Protein AF-A0A8T4SKD7-F1 (afdb_monomer_lite)

Foldseek 3Di:
DDWDWDADPNWIWIFDWDWDADPVGIDIDTDGTFFTEDEFDFDDDDALQNQVCVVVVVDPDPCDLLNCLVPDALLLVLLSQLVRQVVRRPWDDPDPRWTDDDQWIGRSVQQFIFGNDPPDDTTTYWYQAQNATAGSVLSVCQVPDDQDDDLVVSLVSNVVSCVNNRGDHDPVSSVSSSVSNVVVNVVVVVD

Sequence (191 aa):
MFIRTKIIKGKKYAYLVENTWTQKGSRQKTVEYLGKICELGKTKTILFEEFIKKRDSQSSSNLSVEDYFKNTDTKTVILDFLCCELEKHGFNTLSRYVLVKNNIVADMTKLKFFKNNTSEAGMDVVLKVNNEYMCQYSIKRLFGLKVEGDDHYCGQQLAETIVAAGIVTEPDTFILLFEKLYKDEKLVVSG

Secondary structure (DSSP, 8-state):
-EEEEEEETTEEEEEEEEEEEETTEEEEEEEEEEEEEEE--------HHHHHHHHTTT--S---HHHHHHHS-HHHHHHHHHHHHHHHTT-EEEETTEEEETTEEEETTTTEEEE--TTSSPEEEEEEETTEEESHHHHHHHHT----S-HHHHHHHHHHHHHHTT----HHHHHHHHHHHHHHHHHHH--

Radius of gyration: 18.14 Å; chains: 1; bounding box: 49×34×63 Å

Structure (mmCIF, N/CA/C/O backbone):
data_AF-A0A8T4SKD7-F1
#
_entry.id   AF-A0A8T4SKD7-F1
#
loop_
_atom_site.group_PDB
_atom_site.id
_atom_site.type_symbol
_atom_site.label_atom_id
_atom_site.label_alt_id
_atom_site.label_comp_id
_atom_site.label_asym_id
_atom_site.label_entity_id
_atom_site.label_seq_id
_atom_site.pdbx_PDB_ins_code
_atom_site.Cartn_x
_atom_site.Cartn_y
_atom_site.Cartn_z
_atom_site.occupancy
_atom_site.B_iso_or_equiv
_atom_site.auth_seq_id
_atom_site.auth_comp_id
_atom_site.auth_asym_id
_atom_site.auth_atom_id
_atom_site.pdbx_PDB_model_num
ATOM 1 N N . MET A 1 1 ? 6.702 -6.056 14.533 1.00 92.38 1 MET A N 1
ATOM 2 C CA . MET A 1 1 ? 5.354 -5.485 14.765 1.00 92.38 1 MET A CA 1
ATOM 3 C C . MET A 1 1 ? 4.387 -6.101 13.773 1.00 92.38 1 MET A C 1
ATOM 5 O O . MET A 1 1 ? 4.843 -6.582 12.745 1.00 92.38 1 MET A O 1
ATOM 9 N N . PHE A 1 2 ? 3.091 -6.105 14.062 1.00 93.94 2 PHE A N 1
ATOM 10 C CA . PHE A 1 2 ? 2.067 -6.571 13.122 1.00 93.94 2 PHE A CA 1
ATOM 11 C C . PHE A 1 2 ? 0.747 -5.826 13.342 1.00 93.94 2 PHE A C 1
ATOM 13 O O . PHE A 1 2 ? 0.562 -5.159 14.364 1.00 93.94 2 PHE A O 1
ATOM 20 N N . ILE A 1 3 ? -0.166 -5.922 12.375 1.00 96.19 3 ILE A N 1
ATOM 21 C CA . ILE A 1 3 ? -1.484 -5.287 12.447 1.00 96.19 3 ILE A CA 1
ATOM 22 C C . ILE A 1 3 ? -2.465 -6.237 13.136 1.00 96.19 3 ILE A C 1
ATOM 24 O O . ILE A 1 3 ? -2.640 -7.383 12.731 1.00 96.19 3 ILE A O 1
ATOM 28 N N . ARG A 1 4 ? -3.137 -5.746 14.178 1.00 96.50 4 ARG A N 1
ATOM 29 C CA . ARG A 1 4 ? -4.202 -6.450 14.895 1.00 96.50 4 ARG A CA 1
ATOM 30 C C . ARG A 1 4 ? -5.537 -5.747 14.689 1.00 96.50 4 ARG A C 1
ATOM 32 O O . ARG A 1 4 ? -5.644 -4.533 14.857 1.00 96.50 4 ARG A O 1
ATOM 39 N N . THR A 1 5 ? -6.578 -6.534 14.445 1.00 97.25 5 THR A N 1
ATOM 40 C CA . THR A 1 5 ? -7.954 -6.040 14.337 1.00 97.25 5 THR A CA 1
ATOM 41 C C . THR A 1 5 ? -8.696 -6.162 15.668 1.00 97.25 5 THR A C 1
ATOM 43 O O . THR A 1 5 ? -8.578 -7.167 16.371 1.00 97.25 5 THR A O 1
ATOM 46 N N . LYS A 1 6 ? -9.487 -5.143 16.019 1.00 96.50 6 LYS A N 1
ATOM 47 C CA . LYS A 1 6 ? -10.443 -5.169 17.138 1.00 96.50 6 LYS A CA 1
ATOM 48 C C . LYS A 1 6 ? -11.833 -4.764 16.658 1.00 96.50 6 LYS A C 1
ATOM 50 O O . LYS A 1 6 ? -11.965 -3.920 15.772 1.00 96.50 6 LYS A O 1
ATOM 55 N N . ILE A 1 7 ? -12.864 -5.346 17.266 1.00 97.62 7 ILE A N 1
ATOM 56 C CA . ILE A 1 7 ? -14.262 -4.969 17.042 1.00 97.62 7 ILE A CA 1
ATOM 57 C C . ILE A 1 7 ? -14.731 -4.152 18.245 1.00 97.62 7 ILE A C 1
ATOM 59 O O . ILE A 1 7 ? -14.665 -4.624 19.376 1.00 97.62 7 ILE A O 1
ATOM 63 N N . ILE A 1 8 ? -15.195 -2.927 18.003 1.00 96.06 8 ILE A N 1
ATOM 64 C CA . ILE A 1 8 ? -15.707 -2.019 19.036 1.00 96.06 8 ILE A CA 1
ATOM 65 C C . ILE A 1 8 ? -17.056 -1.494 18.554 1.00 96.06 8 ILE A C 1
ATOM 67 O O . ILE A 1 8 ? -17.137 -0.880 17.489 1.00 96.06 8 ILE A O 1
ATOM 71 N N . LYS A 1 9 ? -18.128 -1.757 19.315 1.00 95.50 9 LYS A N 1
ATOM 72 C CA . LYS A 1 9 ? -19.510 -1.373 18.955 1.00 95.50 9 LYS A CA 1
ATOM 73 C C . LYS A 1 9 ? -19.880 -1.786 17.514 1.00 95.50 9 LYS A C 1
ATOM 75 O O . LYS A 1 9 ? -20.368 -0.977 16.730 1.00 95.50 9 LYS A O 1
ATOM 80 N N . GLY A 1 10 ? -19.544 -3.024 17.137 1.00 95.38 10 GLY A N 1
ATOM 81 C CA . GLY A 1 10 ? -19.811 -3.590 15.805 1.00 95.38 10 GLY A CA 1
ATOM 82 C C . GLY A 1 10 ? -18.930 -3.065 14.661 1.00 95.38 10 GLY A C 1
ATOM 83 O O . GLY A 1 10 ? -19.063 -3.525 13.531 1.00 95.38 10 GLY A O 1
ATOM 84 N N . LYS A 1 11 ? -18.010 -2.127 14.915 1.00 95.88 11 LYS A N 1
ATOM 85 C CA . LYS A 1 11 ? -17.097 -1.569 13.904 1.00 95.88 11 LYS A CA 1
ATOM 86 C C . LYS A 1 11 ? -15.698 -2.178 14.056 1.00 95.88 11 LYS A C 1
ATOM 88 O O . LYS A 1 11 ? -15.233 -2.374 15.176 1.00 95.88 11 LYS A O 1
ATOM 93 N N . LYS A 1 12 ? -15.034 -2.476 12.933 1.00 97.62 12 LYS A N 1
ATOM 94 C CA . LYS A 1 12 ? -13.668 -3.030 12.881 1.00 97.62 12 LYS A CA 1
ATOM 95 C C . LYS A 1 12 ? -12.622 -1.910 12.840 1.00 97.62 12 LYS A C 1
ATOM 97 O O . LYS A 1 12 ? -12.767 -0.952 12.080 1.00 97.62 12 LYS A O 1
ATOM 102 N N . TYR A 1 13 ? -11.561 -2.064 13.622 1.00 97.50 13 TYR A N 1
ATOM 103 C CA . TYR A 1 13 ? -10.472 -1.099 13.774 1.00 97.50 13 TYR A CA 1
ATOM 104 C C . TYR A 1 13 ? -9.119 -1.803 13.739 1.00 97.50 13 TYR A C 1
ATOM 106 O O . TYR A 1 13 ? -8.990 -2.892 14.302 1.00 97.50 13 TYR A O 1
ATOM 114 N N . ALA A 1 14 ? -8.131 -1.174 13.108 1.00 97.81 14 ALA A N 1
ATOM 115 C CA . ALA A 1 14 ? -6.774 -1.691 12.995 1.00 97.81 14 ALA A CA 1
ATOM 116 C C . ALA A 1 14 ? -5.833 -0.982 13.976 1.00 97.81 14 ALA A C 1
ATOM 118 O O . ALA A 1 14 ? -5.897 0.235 14.166 1.00 97.81 14 ALA A O 1
ATOM 119 N N . TYR A 1 15 ? -4.940 -1.758 14.581 1.00 97.62 15 TYR A N 1
ATOM 120 C CA . TYR A 1 15 ? -3.920 -1.289 15.512 1.00 97.62 15 TYR A CA 1
ATOM 121 C C . TYR A 1 15 ? -2.576 -1.904 15.148 1.00 97.62 15 TYR A C 1
ATOM 123 O O . TYR A 1 15 ? -2.508 -3.098 14.861 1.00 97.62 15 TYR A O 1
ATOM 131 N N . LEU A 1 16 ? -1.509 -1.117 15.223 1.00 97.56 16 LEU A N 1
ATOM 132 C CA . LEU A 1 16 ? -0.149 -1.630 15.175 1.00 97.56 16 LEU A CA 1
ATOM 133 C C . LEU A 1 16 ? 0.233 -2.128 16.566 1.00 97.56 16 LEU A C 1
ATOM 135 O O . LEU A 1 16 ? 0.070 -1.410 17.557 1.00 97.56 16 LEU A O 1
ATOM 139 N N . VAL A 1 17 ? 0.728 -3.359 16.653 1.00 97.31 17 VAL A N 1
ATOM 140 C CA . VAL A 1 17 ? 1.135 -3.968 17.921 1.00 97.31 17 VAL A CA 1
ATOM 141 C C . VAL A 1 17 ? 2.540 -4.558 17.840 1.00 97.31 17 VAL A C 1
ATOM 143 O O . VAL A 1 17 ? 3.006 -5.001 16.785 1.00 97.31 17 VAL A O 1
ATOM 146 N N . GLU A 1 18 ? 3.213 -4.585 18.984 1.00 96.44 18 GLU A N 1
ATOM 147 C CA . GLU A 1 18 ? 4.505 -5.236 19.183 1.00 96.44 18 GLU A CA 1
ATOM 148 C C . GLU A 1 18 ? 4.401 -6.317 20.264 1.00 96.44 18 GLU A C 1
ATOM 150 O O . GLU A 1 18 ? 3.664 -6.161 21.242 1.00 96.44 18 GLU A O 1
ATOM 155 N N . ASN A 1 19 ? 5.129 -7.420 20.080 1.00 95.38 19 ASN A N 1
ATOM 156 C CA . ASN A 1 19 ? 5.285 -8.438 21.114 1.00 95.38 19 ASN A CA 1
ATOM 157 C C . ASN A 1 19 ? 6.439 -8.028 22.033 1.00 95.38 19 ASN A C 1
ATOM 159 O O . ASN A 1 19 ? 7.525 -7.708 21.556 1.00 95.38 19 ASN A O 1
ATOM 163 N N . THR A 1 20 ? 6.214 -8.084 23.340 1.00 93.56 20 THR A N 1
ATOM 164 C CA . THR A 1 20 ? 7.216 -7.825 24.375 1.00 93.56 20 THR A CA 1
ATOM 165 C C . THR A 1 20 ? 7.295 -9.015 25.325 1.00 93.56 20 THR A C 1
ATOM 167 O O . THR A 1 20 ? 6.277 -9.578 25.728 1.00 93.56 20 THR A O 1
ATOM 170 N N . TRP A 1 21 ? 8.506 -9.435 25.686 1.00 94.06 21 TRP A N 1
ATOM 171 C CA . TRP A 1 21 ? 8.707 -10.488 26.681 1.00 94.06 21 TRP A CA 1
ATOM 172 C C . TRP A 1 21 ? 8.750 -9.887 28.084 1.00 94.06 21 TRP A C 1
ATOM 174 O O . TRP A 1 21 ? 9.428 -8.895 28.331 1.00 94.06 21 TRP A O 1
ATOM 184 N N . THR A 1 22 ? 8.012 -10.492 29.009 1.00 93.50 22 THR A N 1
ATOM 185 C CA . THR A 1 22 ? 8.014 -10.132 30.432 1.00 93.50 22 THR A CA 1
ATOM 186 C C . THR A 1 22 ? 8.314 -11.369 31.273 1.00 93.50 22 THR A C 1
ATOM 188 O O . THR A 1 22 ? 8.208 -12.490 30.778 1.00 93.50 22 THR A O 1
ATOM 191 N N . GLN A 1 23 ? 8.597 -11.195 32.568 1.00 92.44 23 GLN A N 1
ATOM 192 C CA . GLN A 1 23 ? 8.783 -12.320 33.502 1.00 92.44 23 GLN A CA 1
ATOM 193 C C . GLN A 1 23 ? 7.575 -13.279 33.551 1.00 92.44 23 GLN A C 1
ATOM 195 O O . GLN A 1 23 ? 7.730 -14.446 33.884 1.00 92.44 23 GLN A O 1
ATOM 200 N N . LYS A 1 24 ? 6.369 -12.805 33.197 1.00 92.50 24 LYS A N 1
ATOM 201 C CA . LYS A 1 24 ? 5.128 -13.603 33.156 1.00 92.50 24 LYS A CA 1
ATOM 202 C C . LYS A 1 24 ? 4.801 -14.144 31.755 1.00 92.50 24 LYS A C 1
ATOM 204 O O . LYS A 1 24 ? 3.681 -14.597 31.529 1.00 92.50 24 LYS A O 1
ATOM 209 N N . GLY A 1 25 ? 5.738 -14.048 30.810 1.00 93.94 25 GLY A N 1
ATOM 210 C CA . GLY A 1 25 ? 5.582 -14.482 29.422 1.00 93.94 25 GLY A CA 1
ATOM 211 C C . GLY A 1 25 ? 5.381 -13.338 28.427 1.00 93.94 25 GLY A C 1
ATOM 212 O O . GLY A 1 25 ? 5.591 -12.159 28.738 1.00 93.94 25 GLY A O 1
ATOM 213 N N . SER A 1 26 ? 4.992 -13.701 27.203 1.00 93.94 26 SER A N 1
ATOM 214 C CA . SER A 1 26 ? 4.780 -12.758 26.103 1.00 93.94 26 SER A CA 1
ATOM 215 C C . SER A 1 26 ? 3.549 -11.874 26.341 1.00 93.94 26 SER A C 1
ATOM 217 O O . SER A 1 26 ? 2.469 -12.341 26.717 1.00 93.94 26 SER A O 1
ATOM 219 N N . ARG A 1 27 ? 3.708 -10.569 26.127 1.00 93.81 27 ARG A N 1
ATOM 220 C CA . ARG A 1 27 ? 2.656 -9.551 26.156 1.00 93.81 27 ARG A CA 1
ATOM 221 C C . ARG A 1 27 ? 2.618 -8.823 24.818 1.00 93.81 27 ARG A C 1
ATOM 223 O O . ARG A 1 27 ? 3.604 -8.765 24.096 1.00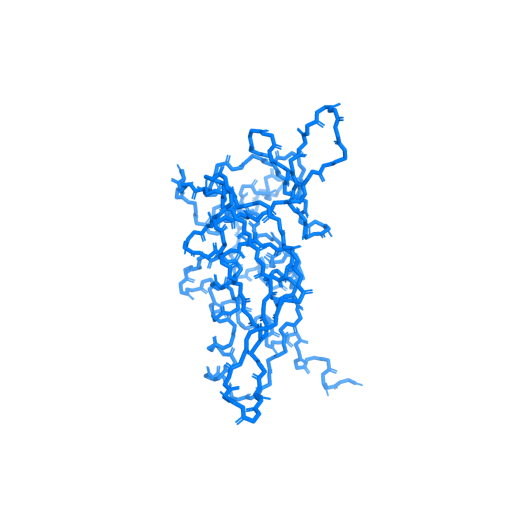 93.81 27 ARG A O 1
ATOM 230 N N . GLN A 1 28 ? 1.461 -8.256 24.493 1.00 95.94 28 GLN A N 1
ATOM 231 C CA . GLN A 1 28 ? 1.288 -7.400 23.322 1.00 95.94 28 GLN A CA 1
ATOM 232 C C . GLN A 1 28 ? 1.079 -5.965 23.771 1.00 95.94 28 GLN A C 1
ATOM 234 O O . GLN A 1 28 ? 0.166 -5.685 24.553 1.00 95.94 28 GLN A O 1
ATOM 239 N N . LYS A 1 29 ? 1.887 -5.054 23.239 1.00 95.12 29 LYS A N 1
ATOM 240 C CA . LYS A 1 29 ? 1.744 -3.616 23.445 1.00 95.12 29 LYS A CA 1
ATOM 241 C C . LYS A 1 29 ? 1.176 -2.982 22.179 1.00 95.12 29 LYS A C 1
ATOM 243 O O . LYS A 1 29 ? 1.600 -3.296 21.071 1.00 95.12 29 LYS A O 1
ATOM 248 N N . THR A 1 30 ? 0.173 -2.119 22.345 1.00 96.75 30 THR A N 1
ATOM 249 C CA . THR A 1 30 ? -0.351 -1.310 21.235 1.00 96.75 30 THR A CA 1
ATOM 250 C C . THR A 1 30 ? 0.596 -0.144 21.004 1.00 96.75 30 THR A C 1
ATOM 252 O O . THR A 1 30 ? 0.858 0.614 21.933 1.00 96.75 30 THR A O 1
ATOM 255 N N . VAL A 1 31 ? 1.123 -0.047 19.787 1.00 96.69 31 VAL A N 1
ATOM 256 C CA . VAL A 1 31 ? 2.050 1.006 19.360 1.00 96.69 31 VAL A CA 1
ATOM 257 C C . VAL A 1 31 ? 1.264 2.178 18.789 1.00 96.69 31 VAL A C 1
ATOM 259 O O . VAL A 1 31 ? 1.495 3.318 19.169 1.00 96.69 31 VAL A O 1
ATOM 262 N N . GLU A 1 32 ? 0.295 1.891 17.918 1.00 96.56 32 GLU A N 1
ATOM 263 C CA . GLU A 1 32 ? -0.425 2.922 17.173 1.00 96.56 32 GLU A CA 1
ATOM 264 C C . GLU A 1 32 ? -1.853 2.473 16.835 1.00 96.56 32 GLU A C 1
ATOM 266 O O . GLU A 1 32 ? -2.118 1.289 16.600 1.00 96.56 32 GLU A O 1
ATOM 271 N N . TYR A 1 33 ? -2.787 3.422 16.800 1.00 95.81 33 TYR A N 1
ATOM 272 C CA . TYR A 1 33 ? -4.094 3.236 16.176 1.00 95.81 33 TYR A CA 1
ATOM 273 C C . TYR A 1 33 ? -3.998 3.611 14.695 1.00 95.81 33 TYR A C 1
ATOM 275 O O . TYR A 1 33 ? -3.676 4.748 14.377 1.00 95.81 33 TYR A O 1
ATOM 283 N N . LEU A 1 34 ? -4.297 2.669 13.798 1.00 95.88 34 LEU A N 1
ATOM 284 C CA . LEU A 1 34 ? -4.090 2.854 12.356 1.00 95.88 34 LEU A CA 1
ATOM 285 C C . LEU A 1 34 ? -5.328 3.379 11.621 1.00 95.88 34 LEU A C 1
ATOM 287 O O . LEU A 1 34 ? -5.217 3.834 10.487 1.00 95.88 34 LEU A O 1
ATOM 291 N N . GLY A 1 35 ? -6.512 3.275 12.228 1.00 95.88 35 GLY A N 1
ATOM 292 C CA . GLY A 1 35 ? -7.759 3.735 11.624 1.00 95.88 35 GLY A CA 1
ATOM 293 C C . GLY A 1 35 ? -8.879 2.698 11.628 1.00 95.88 35 GLY A C 1
ATOM 294 O O . GLY A 1 35 ? -8.735 1.540 12.045 1.00 95.88 35 GLY A O 1
ATOM 295 N N . LYS A 1 36 ? -10.043 3.130 11.140 1.00 96.19 36 LYS A N 1
ATOM 296 C CA . LYS A 1 36 ? -11.204 2.254 10.947 1.00 96.19 36 LYS A CA 1
ATOM 297 C C . LYS A 1 36 ? -10.999 1.397 9.700 1.00 96.19 36 LYS A C 1
ATOM 299 O O . LYS A 1 36 ? -10.640 1.918 8.647 1.00 96.19 36 LYS A O 1
ATOM 304 N N . ILE A 1 37 ? -11.292 0.103 9.793 1.00 97.56 37 ILE A N 1
ATOM 305 C CA . ILE A 1 37 ? -11.158 -0.812 8.657 1.00 97.56 37 ILE A CA 1
ATOM 306 C C . ILE A 1 37 ? -12.330 -0.616 7.690 1.00 97.56 37 ILE A C 1
ATOM 308 O O . ILE A 1 37 ? -13.499 -0.664 8.086 1.00 97.56 37 ILE A O 1
ATOM 312 N N . CYS A 1 38 ? -11.999 -0.419 6.418 1.00 96.81 38 CYS A N 1
ATOM 313 C CA . CYS A 1 38 ? -12.920 -0.444 5.291 1.00 96.81 38 CYS A CA 1
ATOM 314 C C . CYS A 1 38 ? -12.602 -1.675 4.439 1.00 96.81 38 CYS A C 1
ATOM 316 O O . CYS A 1 38 ? -11.527 -1.759 3.851 1.00 96.81 38 CYS A O 1
ATOM 318 N N . GLU A 1 39 ? -13.519 -2.641 4.399 1.00 96.62 39 GLU A N 1
ATOM 319 C CA . GLU A 1 39 ? -13.341 -3.866 3.615 1.00 96.62 39 GLU A CA 1
ATOM 320 C C . GLU A 1 39 ? -13.722 -3.613 2.155 1.00 96.62 39 GLU A C 1
ATOM 322 O O . GLU A 1 39 ? -14.779 -3.042 1.870 1.00 96.62 39 GLU A O 1
ATOM 327 N N . LEU A 1 40 ? -12.842 -4.003 1.233 1.00 96.38 40 LEU A N 1
ATOM 328 C CA . LEU A 1 40 ? -13.014 -3.777 -0.195 1.00 96.38 40 LEU A CA 1
ATOM 329 C C . LEU A 1 40 ? -13.068 -5.113 -0.934 1.00 96.38 40 LEU A C 1
ATOM 331 O O . LEU A 1 40 ? -12.128 -5.899 -0.894 1.00 96.38 40 LEU A O 1
ATOM 335 N N . GLY A 1 41 ? -14.162 -5.346 -1.659 1.00 94.00 41 GLY A N 1
ATOM 336 C CA . GLY A 1 41 ? -14.234 -6.428 -2.640 1.00 94.00 41 GLY A CA 1
ATOM 337 C C . GLY A 1 41 ? -13.453 -6.073 -3.904 1.00 94.00 41 GLY A C 1
ATOM 338 O O . GLY A 1 41 ? -13.372 -4.895 -4.272 1.00 94.00 41 GLY A O 1
ATOM 339 N N . LYS A 1 42 ? -12.866 -7.076 -4.561 1.00 95.00 42 LYS A N 1
ATOM 340 C CA . LYS A 1 42 ? -12.306 -6.923 -5.909 1.00 95.00 42 LYS A CA 1
ATOM 341 C C . LYS A 1 42 ? -13.463 -6.741 -6.891 1.00 95.00 42 LYS A C 1
ATOM 343 O O . LYS A 1 42 ? -14.446 -7.473 -6.827 1.00 95.00 42 LYS A O 1
ATOM 348 N N . THR A 1 43 ? -13.368 -5.738 -7.753 1.00 95.88 43 THR A N 1
ATOM 349 C CA . THR A 1 43 ? -14.430 -5.372 -8.709 1.00 95.88 43 THR A CA 1
ATOM 350 C C . THR A 1 43 ? -14.007 -5.523 -10.162 1.00 95.88 43 THR A C 1
ATOM 352 O O . THR A 1 43 ? -14.863 -5.588 -11.037 1.00 95.88 43 THR A O 1
ATOM 355 N N . LYS A 1 44 ? -12.698 -5.532 -10.428 1.00 94.56 44 LYS A N 1
ATOM 356 C CA . LYS A 1 44 ? -12.124 -5.607 -11.770 1.00 94.56 44 LYS A CA 1
ATOM 357 C C . LYS A 1 44 ? -10.919 -6.543 -11.758 1.00 94.56 44 LYS A C 1
ATOM 359 O O . LYS A 1 44 ? -10.228 -6.669 -10.743 1.00 94.56 44 LYS A O 1
ATOM 364 N N . THR A 1 45 ? -10.657 -7.151 -12.904 1.00 93.81 45 THR A N 1
ATOM 365 C CA . THR A 1 45 ? -9.395 -7.830 -13.199 1.00 93.81 45 THR A CA 1
ATOM 366 C C . THR A 1 45 ? -8.680 -6.956 -14.213 1.00 93.81 45 THR A C 1
ATOM 368 O O . THR A 1 45 ? -9.206 -6.745 -15.297 1.00 93.81 45 THR A O 1
ATOM 371 N N . ILE A 1 46 ? -7.563 -6.367 -13.799 1.00 93.12 46 ILE A N 1
ATOM 372 C CA . ILE A 1 46 ? -6.725 -5.487 -14.615 1.00 93.12 46 ILE A CA 1
ATOM 373 C C . ILE A 1 46 ? -5.302 -5.973 -14.386 1.00 93.12 46 ILE A C 1
ATOM 375 O O . ILE A 1 46 ? -4.902 -6.098 -13.223 1.00 93.12 46 ILE A O 1
ATOM 379 N N . LEU A 1 4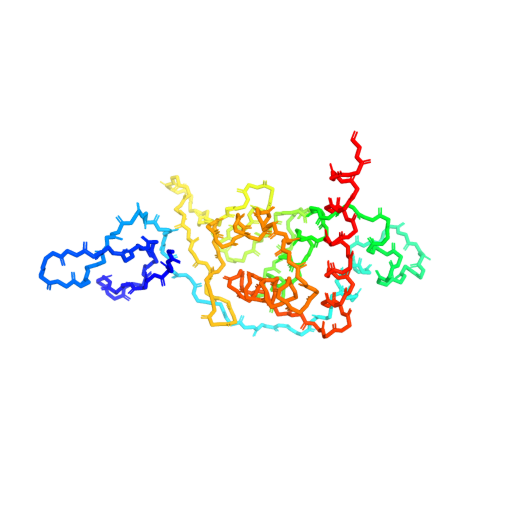7 ? -4.577 -6.274 -15.456 1.00 94.12 47 LEU A N 1
ATOM 380 C CA . LEU A 1 47 ? -3.156 -6.611 -15.367 1.00 94.12 47 LEU A CA 1
ATOM 381 C C . LEU A 1 47 ? -2.331 -5.333 -15.189 1.00 94.12 47 LEU A C 1
ATOM 383 O O . LEU A 1 47 ? -2.735 -4.254 -15.634 1.00 94.12 47 LEU A O 1
ATOM 387 N N . PHE A 1 48 ? -1.157 -5.426 -14.561 1.00 94.69 48 PHE A N 1
ATOM 388 C CA . PHE A 1 48 ? -0.305 -4.243 -14.378 1.00 94.69 48 PHE A CA 1
ATOM 389 C C . PHE A 1 48 ? 0.075 -3.580 -15.713 1.00 94.69 48 PHE A C 1
ATOM 391 O O . PHE A 1 48 ? 0.043 -2.356 -15.826 1.00 94.69 48 PHE A O 1
ATOM 398 N N . GLU A 1 49 ? 0.336 -4.383 -16.745 1.00 92.62 49 GLU A N 1
ATOM 399 C CA . GLU A 1 49 ? 0.646 -3.902 -18.094 1.00 92.62 49 GLU A CA 1
ATOM 400 C C . GLU A 1 49 ? -0.507 -3.092 -18.721 1.00 92.62 49 GLU A C 1
ATOM 402 O O . GLU A 1 49 ? -0.301 -2.030 -19.310 1.00 92.62 49 GLU A O 1
ATOM 407 N N . GLU A 1 50 ? -1.749 -3.551 -18.560 1.00 92.44 50 GLU A N 1
ATOM 408 C CA . GLU A 1 50 ? -2.932 -2.830 -19.045 1.00 92.44 50 GLU A CA 1
ATOM 409 C C . GLU A 1 50 ? -3.095 -1.490 -18.321 1.00 92.44 50 GLU A C 1
ATOM 411 O O . GLU A 1 50 ? -3.444 -0.472 -18.926 1.00 92.44 50 GLU A O 1
ATOM 416 N N . PHE A 1 51 ? -2.815 -1.481 -17.016 1.00 93.25 51 PHE A N 1
ATOM 417 C CA . PHE A 1 51 ? -2.878 -0.284 -16.192 1.00 93.25 51 PHE A CA 1
ATOM 418 C C . PHE A 1 51 ? -1.862 0.779 -16.635 1.00 93.25 51 PHE A C 1
ATOM 420 O O . PHE A 1 51 ? -2.243 1.943 -16.799 1.00 93.25 51 PHE A O 1
ATOM 427 N N . ILE A 1 52 ? -0.599 0.405 -16.870 1.00 92.88 52 ILE A N 1
ATOM 428 C CA . ILE A 1 52 ? 0.430 1.360 -17.317 1.00 92.88 52 ILE A CA 1
ATOM 429 C C . ILE A 1 52 ? 0.126 1.893 -18.722 1.00 92.88 52 ILE A C 1
ATOM 431 O O . ILE A 1 52 ? 0.195 3.102 -18.930 1.00 92.88 52 ILE A O 1
ATOM 435 N N . LYS A 1 53 ? -0.338 1.040 -19.648 1.00 90.38 53 LYS A N 1
ATOM 436 C CA . LYS A 1 53 ? -0.744 1.451 -21.005 1.00 90.38 53 LYS A CA 1
ATOM 437 C C . LYS A 1 53 ? -1.891 2.457 -20.978 1.00 90.38 53 LYS A C 1
ATOM 439 O O . LYS A 1 53 ? -1.860 3.463 -21.679 1.00 90.38 53 LYS A O 1
ATOM 444 N N . LYS A 1 54 ? -2.889 2.232 -20.117 1.00 89.25 54 LYS A N 1
ATOM 445 C CA . LYS A 1 54 ? -3.993 3.179 -19.903 1.00 89.25 54 LYS A CA 1
ATOM 446 C C . LYS A 1 54 ? -3.498 4.511 -19.333 1.00 89.25 54 LYS A C 1
ATOM 448 O O . LYS A 1 54 ? -4.029 5.561 -19.692 1.00 89.25 54 LYS A O 1
ATOM 453 N N . ARG A 1 55 ? -2.517 4.507 -18.428 1.00 83.62 55 ARG A N 1
ATOM 454 C CA . ARG A 1 55 ? -1.970 5.756 -17.871 1.00 83.62 55 ARG A CA 1
ATOM 455 C C . ARG A 1 55 ? -1.171 6.554 -18.880 1.00 83.62 55 ARG A C 1
ATOM 457 O O . ARG A 1 55 ? -1.265 7.777 -18.870 1.00 83.62 55 ARG A O 1
ATOM 464 N N . ASP A 1 56 ? -0.451 5.870 -19.752 1.00 77.19 56 ASP A N 1
ATOM 465 C CA . ASP A 1 56 ? 0.424 6.495 -20.735 1.00 77.19 56 ASP A CA 1
ATOM 466 C C . ASP A 1 56 ? -0.312 6.907 -22.021 1.00 77.19 56 ASP A C 1
ATOM 468 O O . ASP A 1 56 ? 0.313 7.106 -23.052 1.00 77.19 56 ASP A O 1
ATOM 472 N N . SER A 1 57 ? -1.641 7.101 -21.964 1.00 61.00 57 SER A N 1
ATOM 473 C CA . SER A 1 57 ? -2.537 7.474 -23.084 1.00 61.00 57 SER A CA 1
ATOM 474 C C . SER A 1 57 ? -2.175 8.778 -23.835 1.00 61.00 57 SER A C 1
ATOM 476 O O . SER A 1 57 ? -2.951 9.239 -24.671 1.00 61.00 57 SER A O 1
ATOM 478 N N . GLN A 1 58 ? -1.028 9.400 -23.550 1.00 53.62 58 GLN A N 1
ATOM 479 C CA . GLN A 1 58 ? -0.427 10.473 -24.351 1.00 53.62 58 GLN A CA 1
ATOM 480 C C . GLN A 1 58 ? 0.739 10.012 -25.245 1.00 53.62 58 GLN A C 1
ATOM 482 O O . GLN A 1 58 ? 1.159 10.778 -26.110 1.00 53.62 58 GLN A O 1
ATOM 487 N N . SER A 1 59 ? 1.218 8.774 -25.112 1.00 50.88 59 SER A N 1
ATOM 488 C CA . SER A 1 59 ? 2.222 8.179 -25.992 1.00 50.88 59 SER A CA 1
ATOM 489 C C . SER A 1 59 ? 1.586 7.074 -26.830 1.00 50.88 59 SER A C 1
ATOM 491 O O . SER A 1 59 ? 1.203 6.027 -26.322 1.00 50.88 59 SER A O 1
ATOM 493 N N . SER A 1 60 ? 1.531 7.267 -28.149 1.00 53.00 60 SER A N 1
ATOM 494 C CA . SER A 1 60 ? 1.219 6.223 -29.142 1.00 53.00 60 SER A CA 1
ATOM 495 C C . SER A 1 60 ? 2.297 5.121 -29.220 1.00 53.00 60 SER A C 1
ATOM 497 O O . SER A 1 60 ? 2.524 4.549 -30.286 1.00 53.00 60 SER A O 1
ATOM 499 N N . SER A 1 61 ? 3.027 4.859 -28.135 1.00 56.34 61 SER A N 1
ATOM 500 C CA . SER A 1 61 ? 4.120 3.898 -28.088 1.00 56.34 61 SER A CA 1
ATOM 501 C C . SER A 1 61 ? 3.606 2.535 -27.629 1.00 56.34 61 SER A C 1
ATOM 503 O O . SER A 1 61 ? 2.839 2.405 -26.677 1.00 56.34 61 SER A O 1
ATOM 505 N N . ASN A 1 62 ? 4.081 1.486 -28.297 1.00 70.94 62 ASN A N 1
ATOM 506 C CA . ASN A 1 62 ? 4.054 0.116 -27.792 1.00 70.94 62 ASN A CA 1
ATOM 507 C C . ASN A 1 62 ? 5.009 0.003 -26.587 1.00 70.94 62 ASN A C 1
ATOM 509 O O . ASN A 1 62 ? 6.026 -0.682 -26.678 1.00 70.94 62 ASN A O 1
ATOM 513 N N . LEU A 1 63 ? 4.751 0.731 -25.496 1.00 78.69 63 LEU A N 1
ATOM 514 C CA . LEU A 1 63 ? 5.585 0.661 -24.301 1.00 78.69 63 LEU A CA 1
ATOM 515 C C . LEU A 1 63 ? 5.423 -0.731 -23.684 1.00 78.69 63 LEU A C 1
ATOM 517 O O . LEU A 1 63 ? 4.334 -1.103 -23.236 1.00 78.69 63 LEU A O 1
ATOM 521 N N . SER A 1 64 ? 6.503 -1.508 -23.711 1.00 89.12 64 SER A N 1
ATOM 522 C CA . SER A 1 64 ? 6.573 -2.791 -23.020 1.00 89.12 64 SER A CA 1
ATOM 523 C C . SER A 1 64 ? 6.648 -2.565 -21.508 1.00 89.12 64 SER A C 1
ATOM 525 O O . SER A 1 64 ? 7.100 -1.511 -21.041 1.00 89.12 64 SER A O 1
ATOM 527 N N . VAL A 1 65 ? 6.209 -3.550 -20.723 1.00 91.69 65 VAL A N 1
ATOM 528 C CA . VAL A 1 65 ? 6.341 -3.475 -19.263 1.00 91.69 65 VAL A CA 1
ATOM 529 C C . VAL A 1 65 ? 7.820 -3.379 -18.876 1.00 91.69 65 VAL A C 1
ATOM 531 O O . VAL A 1 65 ? 8.188 -2.566 -18.035 1.00 91.69 65 VAL A O 1
ATOM 534 N N . GLU A 1 66 ? 8.702 -4.095 -19.564 1.00 92.62 66 GLU A N 1
ATOM 535 C CA . GLU A 1 66 ? 10.146 -4.071 -19.344 1.00 92.62 66 GLU A CA 1
ATOM 536 C C . GLU A 1 66 ? 10.734 -2.671 -19.554 1.00 92.62 66 GLU A C 1
ATOM 538 O O . GLU A 1 66 ? 11.529 -2.201 -18.735 1.00 92.62 66 GLU A O 1
ATOM 543 N N . ASP A 1 67 ? 10.337 -1.980 -20.625 1.00 91.25 67 ASP A N 1
ATOM 544 C CA . ASP A 1 67 ? 10.802 -0.619 -20.906 1.00 91.25 67 ASP A CA 1
ATOM 545 C C . ASP A 1 67 ? 10.273 0.381 -19.880 1.00 91.25 67 ASP A C 1
ATOM 547 O O . ASP A 1 67 ? 11.002 1.291 -19.475 1.00 91.25 67 ASP A O 1
ATOM 551 N N . TYR A 1 68 ? 9.045 0.192 -19.395 1.00 93.50 68 TYR A N 1
ATOM 552 C CA . TYR A 1 68 ? 8.515 0.984 -18.290 1.00 93.50 68 TYR A CA 1
ATOM 553 C C . TYR A 1 68 ? 9.377 0.822 -17.024 1.00 93.50 68 TYR A C 1
ATOM 555 O O . TYR A 1 68 ? 9.798 1.827 -16.448 1.00 93.50 68 TYR A O 1
ATOM 563 N N . PHE A 1 69 ? 9.725 -0.406 -16.616 1.00 94.00 69 PHE A N 1
ATOM 564 C CA . PHE A 1 69 ? 10.566 -0.641 -15.429 1.00 94.00 69 PHE A CA 1
ATOM 565 C C . PHE A 1 69 ? 11.992 -0.091 -15.581 1.00 94.00 69 PHE A C 1
ATOM 567 O O . PHE A 1 69 ? 12.573 0.381 -14.598 1.00 94.00 69 PHE A O 1
ATOM 574 N N . LYS A 1 70 ? 12.562 -0.122 -16.793 1.00 91.62 70 LYS A N 1
ATOM 575 C CA . LYS A 1 70 ? 13.897 0.437 -17.073 1.00 91.62 70 LYS A CA 1
ATOM 576 C C . LYS A 1 70 ? 13.928 1.961 -16.966 1.00 91.62 70 LYS A C 1
ATOM 578 O O . LYS A 1 70 ? 14.882 2.501 -16.416 1.00 91.62 70 LYS A O 1
ATOM 583 N N . ASN A 1 71 ? 12.900 2.638 -17.475 1.00 90.75 71 ASN A N 1
ATOM 584 C CA . ASN A 1 71 ? 12.906 4.097 -17.647 1.00 90.75 71 ASN A CA 1
ATOM 585 C C . ASN A 1 71 ? 12.183 4.871 -16.533 1.00 90.75 71 ASN A C 1
ATOM 587 O O . ASN A 1 71 ? 12.256 6.096 -16.485 1.00 90.75 71 ASN A O 1
ATOM 591 N N . THR A 1 72 ? 11.484 4.176 -15.639 1.00 92.38 72 THR A N 1
ATOM 592 C CA . THR A 1 72 ? 10.717 4.785 -14.543 1.00 92.38 72 THR A CA 1
ATOM 593 C C . THR A 1 72 ? 11.468 4.641 -13.228 1.00 92.38 72 THR A C 1
ATOM 595 O O . THR A 1 72 ? 12.101 3.619 -13.009 1.00 92.38 72 THR A O 1
ATOM 598 N N . ASP A 1 73 ? 11.414 5.610 -12.316 1.00 92.94 73 ASP A N 1
ATOM 599 C CA . ASP A 1 73 ? 12.041 5.463 -10.997 1.00 92.94 73 ASP A CA 1
ATOM 600 C C . ASP A 1 73 ? 11.281 4.464 -10.099 1.00 92.94 73 ASP A C 1
ATOM 602 O O . ASP A 1 73 ? 10.066 4.288 -10.214 1.00 92.94 73 ASP A O 1
ATOM 606 N N . THR A 1 74 ? 11.987 3.809 -9.172 1.00 92.44 74 THR A N 1
ATOM 607 C CA . THR A 1 74 ? 11.411 2.780 -8.283 1.00 92.44 74 THR A CA 1
ATOM 608 C C . THR A 1 74 ? 10.225 3.280 -7.472 1.00 92.44 74 THR A C 1
ATOM 610 O O . THR A 1 74 ? 9.244 2.555 -7.290 1.00 92.44 74 THR A O 1
ATOM 613 N N . LYS A 1 75 ? 10.268 4.535 -7.012 1.00 93.06 75 LYS A N 1
ATOM 614 C CA . LYS A 1 75 ? 9.174 5.096 -6.226 1.00 93.06 75 LYS A CA 1
ATOM 615 C C . LYS A 1 75 ? 7.910 5.201 -7.074 1.00 93.06 75 LYS A C 1
ATOM 617 O O . LYS A 1 75 ? 6.845 4.802 -6.607 1.00 93.06 75 LYS A O 1
ATOM 622 N N . THR A 1 76 ? 8.022 5.692 -8.304 1.00 94.50 76 THR A N 1
ATOM 623 C CA . THR A 1 76 ? 6.906 5.745 -9.255 1.00 94.50 76 THR A CA 1
ATOM 624 C C . THR A 1 76 ? 6.350 4.355 -9.551 1.00 94.50 76 THR A C 1
ATOM 626 O O . THR A 1 76 ? 5.137 4.181 -9.460 1.00 94.50 76 THR A O 1
ATOM 629 N N . VAL A 1 77 ? 7.203 3.355 -9.793 1.00 94.88 77 VAL A N 1
ATOM 630 C CA . VAL A 1 77 ? 6.757 1.969 -10.026 1.00 94.88 77 VAL A CA 1
ATOM 631 C C . VAL A 1 77 ? 5.930 1.441 -8.847 1.00 94.88 77 VAL A C 1
ATOM 633 O O . VAL A 1 77 ? 4.824 0.936 -9.043 1.00 94.88 77 VAL A O 1
ATOM 636 N N . ILE A 1 78 ? 6.409 1.604 -7.607 1.00 95.06 78 ILE A N 1
ATOM 637 C CA . ILE A 1 78 ? 5.674 1.167 -6.405 1.00 95.06 78 ILE A CA 1
ATOM 638 C C . ILE A 1 78 ? 4.332 1.904 -6.273 1.00 95.06 78 ILE A C 1
ATOM 640 O O . ILE A 1 78 ? 3.310 1.290 -5.956 1.00 95.06 78 ILE A O 1
ATOM 644 N N . LEU A 1 79 ? 4.309 3.219 -6.518 1.00 96.25 79 LEU A N 1
ATOM 645 C CA . LEU A 1 79 ? 3.070 4.003 -6.489 1.00 96.25 79 LEU A CA 1
ATOM 646 C C . LEU A 1 79 ? 2.074 3.527 -7.549 1.00 96.25 79 LEU A C 1
ATOM 648 O O . LEU A 1 79 ? 0.877 3.455 -7.269 1.00 96.25 79 LEU A O 1
ATOM 652 N N . ASP A 1 80 ? 2.554 3.182 -8.740 1.00 95.94 80 ASP A N 1
ATOM 653 C CA . ASP A 1 80 ? 1.728 2.668 -9.826 1.00 95.94 80 ASP A CA 1
ATOM 654 C C . ASP A 1 80 ? 1.160 1.281 -9.491 1.00 95.94 80 ASP A C 1
ATOM 656 O O . ASP A 1 80 ? -0.025 1.052 -9.733 1.00 95.94 80 ASP A O 1
ATOM 660 N N . PHE A 1 81 ? 1.911 0.400 -8.818 1.00 96.38 81 PHE A N 1
ATOM 661 C CA . PHE A 1 81 ? 1.366 -0.861 -8.288 1.00 96.38 81 PHE A CA 1
ATOM 662 C C . PHE A 1 81 ? 0.243 -0.637 -7.275 1.00 96.38 81 PHE A C 1
ATOM 664 O O . PHE A 1 81 ? -0.816 -1.260 -7.377 1.00 96.38 81 PHE A O 1
ATOM 671 N N . LEU A 1 82 ? 0.447 0.270 -6.315 1.00 97.19 82 LEU A N 1
ATOM 672 C CA . LEU A 1 82 ? -0.574 0.617 -5.322 1.00 97.19 82 LEU A CA 1
ATOM 673 C C . LEU A 1 82 ? -1.839 1.158 -5.998 1.00 97.19 82 LEU A C 1
ATOM 675 O O . LEU A 1 82 ? -2.951 0.750 -5.666 1.00 97.19 82 LEU A O 1
ATOM 679 N N . CYS A 1 83 ? -1.676 2.050 -6.976 1.00 97.19 83 CYS A N 1
ATOM 680 C CA . CYS A 1 83 ? -2.790 2.601 -7.741 1.00 97.19 83 CYS A CA 1
ATOM 681 C C . CYS A 1 83 ? -3.522 1.521 -8.548 1.00 97.19 83 CYS A C 1
ATOM 683 O O . CYS A 1 83 ? -4.752 1.484 -8.523 1.00 97.19 83 CYS A O 1
ATOM 685 N N . CYS A 1 84 ? -2.785 0.639 -9.229 1.00 96.62 84 CYS A N 1
ATOM 686 C CA . CYS A 1 84 ? -3.345 -0.476 -9.988 1.00 96.62 84 CYS A CA 1
ATOM 687 C C . CYS A 1 84 ? -4.197 -1.373 -9.087 1.00 96.62 84 CYS A C 1
ATOM 689 O O . CYS A 1 84 ? -5.351 -1.665 -9.407 1.00 96.62 84 CYS A O 1
ATOM 691 N N . GLU A 1 85 ? -3.682 -1.735 -7.911 1.00 97.38 85 GLU A N 1
ATOM 692 C CA . GLU A 1 85 ? -4.420 -2.556 -6.954 1.00 97.38 85 GLU A CA 1
ATOM 693 C C . GLU A 1 85 ? -5.707 -1.864 -6.479 1.00 97.38 85 GLU A C 1
ATOM 695 O O . GLU A 1 85 ? -6.786 -2.460 -6.471 1.00 97.38 85 GLU A O 1
ATOM 700 N N . LEU A 1 86 ? -5.649 -0.568 -6.169 1.00 97.56 86 LEU A N 1
ATOM 701 C CA . LEU A 1 86 ? -6.840 0.200 -5.796 1.00 97.56 86 LEU A CA 1
ATOM 702 C C . LEU A 1 86 ? -7.877 0.267 -6.933 1.00 97.56 86 LEU A C 1
ATOM 704 O O . LEU A 1 86 ? -9.080 0.162 -6.664 1.00 97.56 86 LEU A O 1
ATOM 708 N N . GLU A 1 87 ? -7.453 0.385 -8.195 1.00 96.88 87 GLU A N 1
ATOM 709 C CA . GLU A 1 87 ? -8.359 0.333 -9.354 1.00 96.88 87 GLU A CA 1
ATOM 710 C C . GLU A 1 87 ? -9.037 -1.038 -9.500 1.00 96.88 87 GLU A C 1
ATOM 712 O O . GLU A 1 87 ? -10.248 -1.088 -9.761 1.00 96.88 87 GLU A O 1
ATOM 717 N N . LYS A 1 88 ? -8.326 -2.150 -9.242 1.00 97.00 88 LYS A N 1
ATOM 718 C CA . LYS A 1 88 ? -8.931 -3.501 -9.170 1.00 97.00 88 LYS A CA 1
ATOM 719 C C . LYS A 1 88 ? -10.049 -3.551 -8.123 1.00 97.00 88 LYS A C 1
ATOM 721 O O . LYS A 1 88 ? -11.063 -4.229 -8.318 1.00 97.00 88 LYS A O 1
ATOM 726 N N . HIS A 1 89 ? -9.914 -2.778 -7.048 1.00 97.50 89 HIS A N 1
ATOM 727 C CA . HIS A 1 89 ? -10.895 -2.627 -5.972 1.00 97.50 89 HIS A CA 1
ATOM 728 C C . HIS A 1 89 ? -11.913 -1.494 -6.186 1.00 97.50 89 HIS A C 1
ATOM 730 O O . HIS A 1 89 ? -12.661 -1.154 -5.263 1.00 97.50 89 HIS A O 1
ATOM 736 N N . GLY A 1 90 ? -12.003 -0.933 -7.393 1.00 96.94 90 GLY A N 1
ATOM 737 C CA . GLY A 1 90 ? -13.087 -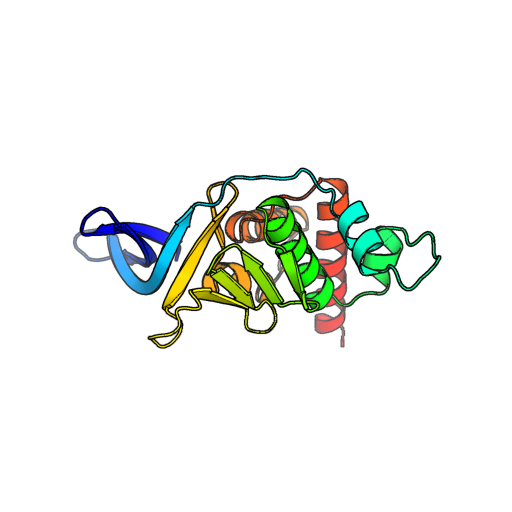0.035 -7.796 1.00 96.94 90 GLY A CA 1
ATOM 738 C C . GLY A 1 90 ? -12.880 1.418 -7.389 1.00 96.94 90 GLY A C 1
ATOM 739 O O . GLY A 1 90 ? -13.845 2.179 -7.348 1.00 96.94 90 GLY A O 1
ATOM 740 N N . PHE A 1 91 ? -11.647 1.802 -7.061 1.00 97.56 91 PHE A N 1
ATOM 741 C CA . PHE A 1 91 ? -11.275 3.209 -7.022 1.00 97.56 91 PHE A CA 1
ATOM 742 C C . PHE A 1 91 ? -11.199 3.779 -8.438 1.00 97.56 91 PHE A C 1
ATOM 744 O O . PHE A 1 91 ? -10.842 3.082 -9.388 1.00 97.56 91 PHE A O 1
ATOM 751 N N . ASN A 1 92 ? -11.528 5.061 -8.560 1.00 96.19 92 ASN A N 1
ATOM 752 C CA . ASN A 1 92 ? -11.372 5.829 -9.786 1.00 96.19 92 ASN A CA 1
ATOM 753 C C . ASN A 1 92 ? -10.297 6.895 -9.581 1.00 96.19 92 ASN A C 1
ATOM 755 O O . ASN A 1 92 ? -10.229 7.531 -8.526 1.00 96.19 92 ASN A O 1
ATOM 759 N N . THR A 1 93 ? -9.463 7.087 -10.593 1.00 95.12 93 THR A N 1
ATOM 760 C CA . THR A 1 93 ? -8.398 8.089 -10.611 1.00 95.12 93 THR A CA 1
ATOM 761 C C . THR A 1 93 ? -9.005 9.491 -10.663 1.00 95.12 93 THR A C 1
ATOM 763 O O . THR A 1 93 ? -9.733 9.814 -11.597 1.00 95.12 93 THR A O 1
ATOM 766 N N . LEU A 1 94 ? -8.703 10.326 -9.669 1.00 94.31 94 LEU A N 1
ATOM 767 C CA . LEU A 1 94 ? -9.006 11.761 -9.695 1.00 94.31 94 LEU A CA 1
ATOM 768 C C . LEU A 1 94 ? -7.813 12.551 -10.248 1.00 94.31 94 LEU A C 1
ATOM 770 O O . LEU A 1 94 ? -7.974 13.484 -11.026 1.00 94.31 94 LEU A O 1
ATOM 774 N N . SER A 1 95 ? -6.607 12.153 -9.851 1.00 94.00 95 SER A N 1
ATOM 775 C CA . SER A 1 95 ? -5.332 12.600 -10.415 1.00 94.00 95 SER A CA 1
ATOM 776 C C . SER A 1 95 ? -4.318 11.455 -10.332 1.00 94.00 95 SER A C 1
ATOM 778 O O . SER A 1 95 ? -4.626 10.408 -9.758 1.00 94.00 95 SER A O 1
ATOM 780 N N . ARG A 1 96 ? -3.105 11.628 -10.880 1.00 91.25 96 ARG A N 1
ATOM 781 C CA . ARG A 1 96 ? -2.100 10.552 -11.027 1.00 91.25 96 ARG A CA 1
ATOM 782 C C . ARG A 1 96 ? -1.941 9.667 -9.782 1.00 91.25 96 ARG A C 1
ATOM 784 O O . ARG A 1 96 ? -1.855 8.453 -9.902 1.00 91.25 96 ARG A O 1
ATOM 791 N N . TYR A 1 97 ? -1.959 10.250 -8.588 1.00 96.12 97 TYR A N 1
ATOM 792 C CA . TYR A 1 97 ? -1.762 9.519 -7.331 1.00 96.12 97 TYR A CA 1
ATOM 793 C C . TYR A 1 97 ? -2.863 9.774 -6.304 1.00 96.12 97 TYR A C 1
ATOM 795 O O . TYR A 1 97 ? -2.682 9.494 -5.121 1.00 96.12 97 TYR A O 1
ATOM 803 N N . VAL A 1 98 ? -4.005 10.299 -6.748 1.00 96.75 98 VAL A N 1
ATOM 804 C CA . VAL A 1 98 ? -5.178 10.502 -5.900 1.00 96.75 98 VAL A CA 1
ATOM 805 C C . VAL A 1 98 ? -6.335 9.732 -6.502 1.00 96.75 98 VAL A C 1
ATOM 807 O O . VAL A 1 98 ? -6.771 10.018 -7.618 1.00 96.75 98 VAL A O 1
ATOM 810 N N . LEU A 1 99 ? -6.835 8.753 -5.756 1.00 97.56 99 LEU A N 1
ATOM 811 C CA . LEU A 1 99 ? -7.953 7.922 -6.170 1.00 97.56 99 LEU A CA 1
ATOM 812 C C . LEU A 1 99 ? -9.100 8.034 -5.176 1.00 97.56 99 LEU A C 1
ATOM 814 O O . LEU A 1 99 ? -8.894 8.232 -3.977 1.00 97.56 99 LEU A O 1
ATOM 818 N N . VAL A 1 100 ? -10.319 7.874 -5.677 1.00 97.12 100 VAL A N 1
ATOM 819 C CA . VAL A 1 100 ? -11.536 7.995 -4.878 1.00 97.12 100 VAL A CA 1
ATOM 820 C C . VAL A 1 100 ? -12.473 6.815 -5.100 1.00 97.12 100 VAL A C 1
ATOM 822 O O . VAL A 1 100 ? -12.651 6.334 -6.220 1.00 97.12 100 VAL A O 1
ATOM 825 N N . LYS A 1 101 ? -13.097 6.355 -4.016 1.00 96.12 101 LYS A N 1
ATOM 826 C CA . LYS A 1 101 ? -14.191 5.379 -4.039 1.00 96.12 101 LYS A CA 1
ATOM 827 C C . LYS A 1 101 ? -15.206 5.749 -2.971 1.00 96.12 101 LYS A C 1
ATOM 829 O O . LYS A 1 101 ? -14.895 5.706 -1.780 1.00 96.12 101 LYS A O 1
ATOM 834 N N . ASN A 1 102 ? -16.436 6.057 -3.378 1.00 93.19 102 ASN A N 1
ATOM 835 C CA . ASN A 1 102 ? -17.461 6.593 -2.480 1.00 93.19 102 ASN A CA 1
ATOM 836 C C . ASN A 1 102 ? -16.912 7.827 -1.735 1.00 93.19 102 ASN A C 1
ATOM 838 O O . ASN A 1 102 ? -16.465 8.775 -2.371 1.00 93.19 102 ASN A O 1
ATOM 842 N N . ASN A 1 103 ? -16.882 7.798 -0.401 1.00 92.69 103 ASN A N 1
ATOM 843 C CA . ASN A 1 103 ? -16.294 8.849 0.428 1.00 92.69 103 ASN A CA 1
ATOM 844 C C . ASN A 1 103 ? -14.855 8.562 0.881 1.00 92.69 103 ASN A C 1
ATOM 846 O O . ASN A 1 103 ? -14.375 9.226 1.793 1.00 92.69 103 ASN A O 1
ATOM 850 N N . ILE A 1 104 ? -14.174 7.562 0.318 1.00 96.00 104 ILE A N 1
ATOM 851 C CA . ILE A 1 104 ? -12.790 7.224 0.668 1.00 96.00 104 ILE A CA 1
ATOM 852 C C . ILE A 1 104 ? -11.851 7.843 -0.363 1.00 96.00 104 ILE A C 1
ATOM 854 O O . ILE A 1 104 ? -12.014 7.624 -1.563 1.00 96.00 104 ILE A O 1
ATOM 858 N N . VAL A 1 105 ? -10.849 8.568 0.126 1.00 96.62 105 VAL A N 1
ATOM 859 C CA . VAL A 1 105 ? -9.755 9.135 -0.661 1.00 96.62 105 VAL A CA 1
ATOM 860 C C . VAL A 1 105 ? -8.478 8.370 -0.342 1.00 96.62 105 VAL A C 1
ATOM 862 O O . VAL A 1 105 ? -8.142 8.166 0.825 1.00 96.62 105 VAL A O 1
ATOM 865 N N . ALA A 1 106 ? -7.777 7.955 -1.389 1.00 97.56 106 ALA A N 1
ATOM 866 C CA . ALA A 1 106 ? -6.460 7.345 -1.340 1.00 97.56 106 ALA A CA 1
ATOM 867 C C . ALA A 1 106 ? -5.459 8.320 -1.974 1.00 97.56 106 ALA A C 1
ATOM 869 O O . ALA A 1 106 ? -5.455 8.499 -3.190 1.00 97.56 106 ALA A O 1
ATOM 870 N N . ASP A 1 107 ? -4.637 8.969 -1.150 1.00 96.19 107 ASP A N 1
ATOM 871 C CA . ASP A 1 107 ? -3.583 9.889 -1.587 1.00 96.19 107 ASP A CA 1
ATOM 872 C C . ASP A 1 107 ? -2.231 9.175 -1.472 1.00 96.19 107 ASP A C 1
ATOM 874 O O . ASP A 1 107 ? -1.643 9.075 -0.388 1.00 96.19 107 ASP A O 1
ATOM 878 N N . MET A 1 108 ? -1.748 8.646 -2.597 1.00 95.38 108 MET A N 1
ATOM 879 C CA . MET A 1 108 ? -0.497 7.888 -2.664 1.00 95.38 108 MET A CA 1
ATOM 880 C C . MET A 1 108 ? 0.732 8.796 -2.586 1.00 95.38 108 MET A C 1
ATOM 882 O O . MET A 1 108 ? 1.807 8.324 -2.243 1.00 95.38 108 MET A O 1
ATOM 886 N N . THR A 1 109 ? 0.598 10.111 -2.790 1.00 92.12 109 THR A N 1
ATOM 887 C CA . THR A 1 109 ? 1.721 11.036 -2.548 1.00 92.12 109 THR A CA 1
ATOM 888 C C . THR A 1 109 ? 2.020 11.180 -1.058 1.00 92.12 109 THR A C 1
ATOM 890 O O . THR A 1 109 ? 3.176 11.323 -0.662 1.00 92.12 109 THR A O 1
ATOM 893 N N . LYS A 1 110 ? 0.977 11.083 -0.222 1.00 93.75 110 LYS A N 1
ATOM 894 C CA . LYS A 1 110 ? 1.064 11.152 1.247 1.00 93.75 110 LYS A CA 1
ATOM 895 C C . LYS A 1 110 ? 1.035 9.781 1.922 1.00 93.75 110 LYS A C 1
ATOM 897 O O . LYS A 1 110 ? 1.194 9.703 3.142 1.00 93.75 110 LYS A O 1
ATOM 902 N N . LEU A 1 111 ? 0.829 8.714 1.147 1.00 94.94 111 LEU A N 1
ATOM 903 C CA . LEU A 1 111 ? 0.651 7.340 1.627 1.00 94.94 111 LEU A CA 1
ATOM 904 C C . LEU A 1 111 ? -0.485 7.247 2.659 1.00 94.94 111 LEU A C 1
ATOM 906 O O . LEU A 1 111 ? -0.343 6.606 3.703 1.00 94.94 111 LEU A O 1
ATOM 910 N N . LYS A 1 112 ? -1.587 7.963 2.409 1.00 94.69 112 LYS A N 1
ATOM 911 C CA . LYS A 1 112 ? -2.705 8.099 3.349 1.00 94.69 112 LYS A CA 1
ATOM 912 C C . LYS A 1 112 ? -4.038 7.726 2.725 1.00 94.69 112 LYS A C 1
ATOM 914 O O . LYS A 1 112 ? -4.292 7.968 1.546 1.00 94.69 112 LYS A O 1
ATOM 919 N N . PHE A 1 113 ? -4.909 7.211 3.585 1.00 96.38 113 PHE A N 1
ATOM 920 C CA . PHE A 1 113 ? -6.287 6.883 3.266 1.00 96.38 113 PHE A CA 1
ATOM 921 C C . PHE A 1 113 ? -7.190 7.525 4.297 1.00 96.38 113 PHE A C 1
ATOM 923 O O . PHE A 1 113 ? -7.012 7.308 5.495 1.00 96.38 113 PHE A O 1
ATOM 930 N N . PHE A 1 114 ? -8.175 8.283 3.844 1.00 95.06 114 PHE A N 1
ATOM 931 C CA . PHE A 1 114 ? -9.091 8.962 4.747 1.00 95.06 114 PHE A CA 1
ATOM 932 C C . PHE A 1 114 ? -10.489 9.028 4.157 1.00 95.06 114 PHE A C 1
ATOM 934 O O . PHE A 1 114 ? -10.686 8.951 2.942 1.00 95.06 114 PHE A O 1
ATOM 941 N N . LYS A 1 115 ? -11.483 9.169 5.031 1.00 93.00 115 LYS A N 1
ATOM 942 C CA . LYS A 1 115 ? -12.839 9.496 4.597 1.00 93.00 115 LYS A CA 1
ATOM 943 C C . LYS A 1 115 ? -12.984 10.995 4.433 1.00 93.00 115 LYS A C 1
ATOM 945 O O . LYS A 1 115 ? -12.782 11.733 5.391 1.00 93.00 115 LYS A O 1
ATOM 950 N N . ASN A 1 116 ? -13.367 11.425 3.240 1.00 84.62 116 ASN A N 1
ATOM 951 C CA . ASN A 1 116 ? -13.772 12.795 2.992 1.00 84.62 116 ASN A CA 1
ATOM 952 C C . ASN A 1 116 ? -15.246 12.939 3.390 1.00 84.62 116 ASN A C 1
ATOM 954 O O . ASN A 1 116 ? -16.142 12.584 2.624 1.00 84.62 116 ASN A O 1
ATOM 958 N N . ASN A 1 117 ? -15.486 13.380 4.623 1.00 75.88 117 ASN A N 1
ATOM 959 C CA . ASN A 1 117 ? -16.812 13.768 5.088 1.00 75.88 117 ASN A CA 1
ATOM 960 C C . ASN A 1 117 ? -16.835 15.293 5.220 1.00 75.88 117 ASN A C 1
ATOM 962 O O . ASN A 1 117 ? -15.901 15.885 5.748 1.00 75.88 117 ASN A O 1
ATOM 966 N N . THR A 1 118 ? -17.919 15.918 4.775 1.00 58.75 118 THR A N 1
ATOM 967 C CA . THR A 1 118 ? -18.094 17.379 4.713 1.00 58.75 118 THR A CA 1
ATOM 968 C C . THR A 1 118 ? -18.070 18.097 6.068 1.00 58.75 118 THR A C 1
ATOM 970 O O . THR A 1 118 ? -18.035 19.322 6.087 1.00 58.75 118 THR A O 1
ATOM 973 N N . SER A 1 119 ? -18.088 17.375 7.193 1.00 55.03 119 SER A N 1
ATOM 974 C CA . SER A 1 119 ? -18.284 17.943 8.533 1.00 55.03 119 SER A CA 1
ATOM 975 C C . SER A 1 119 ? -17.144 17.707 9.532 1.00 55.03 119 SER A C 1
ATOM 977 O O . SER A 1 119 ? -17.219 18.225 10.640 1.00 55.03 119 SER A O 1
ATOM 979 N N . GLU A 1 120 ? -16.099 16.946 9.194 1.00 53.12 120 GLU A N 1
ATOM 980 C CA . GLU A 1 120 ? -14.986 16.654 10.113 1.00 53.12 120 GLU A CA 1
ATOM 981 C C . GLU A 1 120 ? -13.655 16.558 9.360 1.00 53.12 120 GLU A C 1
ATOM 983 O O . GLU A 1 120 ? -13.620 16.213 8.178 1.00 53.12 120 GLU A O 1
ATOM 988 N N . ALA A 1 121 ? -12.545 16.826 10.060 1.00 61.81 121 ALA A N 1
ATOM 989 C CA . ALA A 1 121 ? -11.214 16.495 9.562 1.00 61.81 121 ALA A CA 1
ATOM 990 C C . ALA A 1 121 ? -11.195 15.023 9.120 1.00 61.81 121 ALA A C 1
ATOM 992 O O . ALA A 1 121 ? -11.674 14.151 9.849 1.00 61.81 121 ALA A O 1
ATOM 993 N N . GLY A 1 122 ? -10.694 14.759 7.909 1.00 71.69 122 GLY A N 1
ATOM 994 C CA . GLY A 1 122 ? -10.794 13.440 7.291 1.00 71.69 122 GLY A CA 1
ATOM 995 C C . GLY A 1 122 ? -10.298 12.337 8.225 1.00 71.69 122 GLY A C 1
ATOM 996 O O . GLY A 1 122 ? -9.151 12.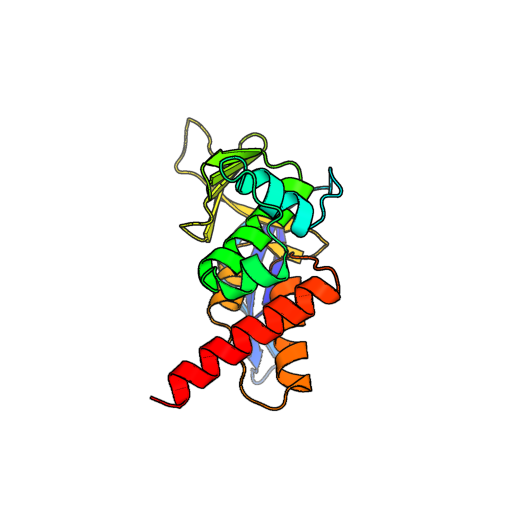358 8.664 1.00 71.69 122 GLY A O 1
ATOM 997 N N . MET A 1 123 ? -11.172 11.383 8.555 1.00 84.94 123 MET A N 1
ATOM 998 C CA . MET A 1 123 ? -10.814 10.283 9.450 1.00 84.94 123 MET A CA 1
ATOM 999 C C . MET A 1 123 ? -9.924 9.282 8.719 1.00 84.94 123 MET A C 1
ATOM 1001 O O . MET A 1 123 ? -10.351 8.739 7.695 1.00 84.94 123 MET A O 1
ATOM 1005 N N . ASP A 1 124 ? -8.752 8.985 9.282 1.00 92.00 124 ASP A N 1
ATOM 1006 C CA . ASP A 1 124 ? -7.856 7.955 8.759 1.00 92.00 124 ASP A CA 1
ATOM 1007 C C . ASP A 1 124 ? -8.544 6.577 8.756 1.00 92.00 124 ASP A C 1
ATOM 1009 O O . ASP A 1 124 ? -9.225 6.157 9.708 1.00 92.00 124 ASP A O 1
ATOM 1013 N N . VAL A 1 125 ? -8.373 5.860 7.649 1.00 96.12 125 VAL A N 1
ATOM 1014 C CA . VAL A 1 125 ? -8.911 4.514 7.451 1.00 96.12 125 VAL A CA 1
ATOM 1015 C C . VAL A 1 125 ? -7.823 3.544 7.028 1.00 96.12 125 VAL A C 1
ATOM 1017 O O . VAL A 1 125 ? -6.810 3.913 6.445 1.00 96.12 125 VAL A O 1
ATOM 1020 N N . VAL A 1 126 ? -8.073 2.269 7.296 1.00 97.75 126 VAL A N 1
ATOM 1021 C CA . VAL A 1 126 ? -7.275 1.158 6.783 1.00 97.75 126 VAL A CA 1
ATOM 1022 C C . VAL A 1 126 ? -8.101 0.429 5.743 1.00 97.75 126 VAL A C 1
ATOM 1024 O O . VAL A 1 126 ? -9.254 0.072 6.005 1.00 97.75 126 VAL A O 1
ATOM 1027 N N . LEU A 1 127 ? -7.528 0.199 4.569 1.00 98.12 127 LEU A N 1
ATOM 1028 C CA . LEU A 1 127 ? -8.189 -0.559 3.520 1.00 98.12 127 LEU A CA 1
ATOM 1029 C C . LEU A 1 127 ? -7.851 -2.033 3.697 1.00 98.12 127 LEU A C 1
ATOM 1031 O O . LEU A 1 127 ? -6.681 -2.402 3.720 1.00 98.12 127 LEU A O 1
ATOM 1035 N N . LYS A 1 128 ? -8.870 -2.881 3.831 1.00 97.62 128 LYS A N 1
ATOM 1036 C CA . LYS A 1 128 ? -8.670 -4.328 3.792 1.00 97.62 128 LYS A CA 1
ATOM 1037 C C . LYS A 1 128 ? -8.848 -4.811 2.356 1.00 97.62 128 LYS A C 1
ATOM 1039 O O . LYS A 1 128 ? -9.967 -4.766 1.840 1.00 97.62 128 LYS A O 1
ATOM 1044 N N . VAL A 1 129 ? -7.750 -5.245 1.746 1.00 96.12 129 VAL A N 1
ATOM 1045 C CA . VAL A 1 129 ? -7.621 -5.662 0.338 1.00 96.12 129 VAL A CA 1
ATOM 1046 C C . VAL A 1 129 ? -6.850 -6.978 0.285 1.00 96.12 129 VAL A C 1
ATOM 1048 O O . VAL A 1 129 ? -5.910 -7.157 1.047 1.00 96.12 129 VAL A O 1
ATOM 1051 N N . ASN A 1 130 ? -7.268 -7.929 -0.554 1.00 93.56 130 ASN A N 1
ATOM 1052 C CA . ASN A 1 130 ? -6.607 -9.239 -0.708 1.00 93.56 130 ASN A CA 1
ATOM 1053 C C . ASN A 1 130 ? -6.267 -9.966 0.617 1.00 93.56 130 ASN A C 1
ATOM 1055 O O . ASN A 1 130 ? -5.248 -10.631 0.720 1.00 93.56 130 ASN A O 1
ATOM 1059 N N . ASN A 1 131 ? -7.144 -9.847 1.625 1.00 92.31 131 ASN A N 1
ATOM 1060 C CA . ASN A 1 131 ? -6.985 -10.321 3.017 1.00 92.31 131 ASN A CA 1
ATOM 1061 C C . ASN A 1 131 ? -6.001 -9.549 3.909 1.00 92.31 131 ASN A C 1
ATOM 1063 O O . ASN A 1 131 ? -6.011 -9.758 5.123 1.00 92.31 131 ASN A O 1
ATOM 1067 N N . GLU A 1 132 ? -5.273 -8.597 3.349 1.00 96.56 132 GLU A N 1
ATOM 1068 C CA . GLU A 1 132 ? -4.260 -7.794 4.023 1.00 96.56 132 GLU A CA 1
ATOM 1069 C C . GLU A 1 132 ? -4.741 -6.361 4.279 1.00 96.56 132 GLU A C 1
ATOM 1071 O O . GLU A 1 132 ? -5.859 -5.973 3.919 1.00 96.56 132 GLU A O 1
ATOM 1076 N N . TYR A 1 133 ? -3.919 -5.573 4.972 1.00 96.94 133 TYR A N 1
ATOM 1077 C CA . TYR A 1 133 ? -4.265 -4.225 5.424 1.00 96.94 133 TYR A CA 1
ATOM 1078 C C . TYR A 1 133 ? -3.363 -3.180 4.764 1.00 96.94 133 TYR A C 1
ATOM 1080 O O . TYR A 1 133 ? -2.262 -2.884 5.234 1.00 96.94 133 TYR A O 1
ATOM 1088 N N . MET A 1 134 ? -3.870 -2.560 3.703 1.00 97.75 134 MET A N 1
ATOM 1089 C CA . MET A 1 134 ? -3.224 -1.430 3.050 1.00 97.75 134 MET A CA 1
ATOM 1090 C C . MET A 1 134 ? -3.464 -0.159 3.878 1.00 97.75 134 MET A C 1
ATOM 1092 O O . MET A 1 134 ? -4.590 0.326 4.035 1.00 97.75 134 MET A O 1
ATOM 1096 N N . CYS A 1 135 ? -2.388 0.361 4.462 1.00 96.62 135 CYS A N 1
ATOM 1097 C CA . CYS A 1 135 ? -2.373 1.572 5.273 1.00 96.62 135 CYS A CA 1
ATOM 1098 C C . CYS A 1 135 ? -0.993 2.231 5.211 1.00 96.62 135 CYS A C 1
ATOM 1100 O O . CYS A 1 135 ? -0.060 1.704 4.605 1.00 96.62 135 CYS A O 1
ATOM 1102 N N . GLN A 1 136 ? -0.838 3.379 5.872 1.00 95.81 136 GLN A N 1
ATOM 1103 C CA . GLN A 1 136 ? 0.440 4.085 5.868 1.00 95.81 136 GLN A CA 1
ATOM 1104 C C . GLN A 1 136 ? 1.595 3.212 6.390 1.00 95.81 136 GLN A C 1
ATOM 1106 O O . GLN A 1 136 ? 2.691 3.277 5.842 1.00 95.81 136 GLN A O 1
ATOM 1111 N N . TYR A 1 137 ? 1.364 2.386 7.417 1.00 96.12 137 TYR A N 1
ATOM 1112 C CA . TYR A 1 137 ? 2.396 1.512 7.982 1.00 96.12 137 TYR A CA 1
ATOM 1113 C C . TYR A 1 137 ? 2.902 0.474 6.970 1.00 96.12 137 TYR A C 1
ATOM 1115 O O . TYR A 1 137 ? 4.109 0.380 6.749 1.00 96.12 137 TYR A O 1
ATOM 1123 N N . SER A 1 138 ? 2.000 -0.281 6.334 1.00 96.44 138 SER A N 1
ATOM 1124 C CA . SER A 1 138 ? 2.387 -1.329 5.382 1.00 96.44 138 SER A CA 1
ATOM 1125 C C . SER A 1 138 ? 3.048 -0.748 4.133 1.00 96.44 138 SER A C 1
ATOM 1127 O O . SER A 1 138 ? 4.062 -1.270 3.677 1.00 96.44 138 SER A O 1
ATOM 1129 N N . ILE A 1 139 ? 2.570 0.402 3.653 1.00 96.25 139 ILE A N 1
ATOM 1130 C CA . ILE A 1 139 ? 3.176 1.090 2.509 1.00 96.25 139 ILE A CA 1
ATOM 1131 C C . ILE A 1 139 ? 4.551 1.670 2.862 1.00 96.25 139 ILE A C 1
ATOM 1133 O O . ILE A 1 139 ? 5.496 1.519 2.094 1.00 96.25 139 ILE A O 1
ATOM 1137 N N . LYS A 1 140 ? 4.716 2.298 4.034 1.00 95.06 140 LYS A N 1
ATOM 1138 C CA . LYS A 1 140 ? 6.035 2.778 4.485 1.00 95.06 140 LYS A CA 1
ATOM 1139 C C . LYS A 1 140 ? 7.039 1.637 4.620 1.00 95.06 140 LYS A C 1
ATOM 1141 O O . LYS A 1 140 ? 8.201 1.831 4.284 1.00 95.06 140 LYS A O 1
ATOM 1146 N N . ARG A 1 141 ? 6.602 0.461 5.083 1.00 94.06 141 ARG A N 1
ATOM 1147 C CA . ARG A 1 141 ? 7.452 -0.735 5.138 1.00 94.06 141 ARG A CA 1
ATOM 1148 C C . ARG A 1 141 ? 7.910 -1.160 3.740 1.00 94.06 141 ARG A C 1
ATOM 1150 O O . ARG A 1 141 ? 9.066 -1.525 3.602 1.00 94.06 141 ARG A O 1
ATOM 1157 N N . LEU A 1 142 ? 7.046 -1.058 2.727 1.00 93.50 142 LEU A N 1
ATOM 1158 C CA . LEU A 1 142 ? 7.405 -1.333 1.331 1.00 93.50 142 LEU A CA 1
ATOM 1159 C C . LEU A 1 142 ? 8.452 -0.352 0.789 1.00 93.50 142 LEU A C 1
ATOM 1161 O O . LEU A 1 142 ? 9.448 -0.787 0.230 1.00 93.50 142 LEU A O 1
ATOM 1165 N N . PHE A 1 143 ? 8.274 0.954 1.005 1.00 91.75 143 PHE A N 1
ATOM 1166 C CA . PHE A 1 143 ? 9.256 1.963 0.573 1.00 91.75 143 PHE A CA 1
ATOM 1167 C C . PHE A 1 143 ? 10.570 1.937 1.360 1.00 91.75 143 PHE A C 1
ATOM 1169 O O . PHE A 1 143 ? 11.585 2.406 0.861 1.00 91.75 143 PHE A O 1
ATOM 1176 N N . GLY A 1 144 ? 10.534 1.471 2.608 1.00 90.31 144 GLY A N 1
ATOM 1177 C CA . GLY A 1 144 ? 11.699 1.367 3.483 1.00 90.31 144 GLY A CA 1
ATOM 1178 C C . GLY A 1 144 ? 12.319 -0.025 3.516 1.00 90.31 144 GLY A C 1
ATOM 1179 O O . GLY A 1 144 ? 13.127 -0.286 4.408 1.00 90.31 144 GLY A O 1
ATOM 1180 N N . LEU A 1 145 ? 11.903 -0.927 2.621 1.00 89.50 145 LEU A N 1
ATOM 1181 C CA . LEU A 1 145 ? 12.507 -2.244 2.506 1.00 89.50 145 LEU A CA 1
ATOM 1182 C C . LEU A 1 145 ? 13.964 -2.066 2.084 1.00 89.50 145 LEU A C 1
ATOM 1184 O O . LEU A 1 145 ? 14.234 -1.344 1.133 1.00 89.50 145 LEU A O 1
ATOM 1188 N N . LYS A 1 146 ? 14.865 -2.721 2.815 1.00 84.06 146 LYS A N 1
ATOM 1189 C CA . LYS A 1 146 ? 16.269 -2.864 2.444 1.00 84.06 146 LYS A CA 1
ATOM 1190 C C . LYS A 1 146 ? 16.506 -4.315 2.076 1.00 84.06 146 LYS A C 1
ATOM 1192 O O . LYS A 1 146 ? 16.180 -5.192 2.885 1.00 84.06 146 LYS A O 1
ATOM 1197 N N . VAL A 1 147 ? 17.015 -4.574 0.881 1.00 78.88 147 VAL A N 1
ATOM 1198 C CA . VAL A 1 147 ? 17.288 -5.933 0.404 1.00 78.88 147 VAL A CA 1
ATOM 1199 C C . VAL A 1 147 ? 18.752 -6.278 0.652 1.00 78.88 147 VAL A C 1
ATOM 1201 O O . VAL A 1 147 ? 19.623 -6.116 -0.194 1.00 78.88 147 VAL A O 1
ATOM 1204 N N . GLU A 1 148 ? 19.013 -6.785 1.857 1.00 81.56 148 GLU A N 1
ATOM 1205 C CA . GLU A 1 148 ? 20.321 -7.291 2.272 1.00 81.56 148 GLU A CA 1
ATOM 1206 C C . GLU A 1 148 ? 20.278 -8.821 2.396 1.00 81.56 148 GLU A C 1
ATOM 1208 O O . GLU A 1 148 ? 19.421 -9.370 3.093 1.00 81.56 148 GLU A O 1
ATOM 1213 N N . GLY A 1 149 ? 21.220 -9.513 1.750 1.00 84.31 149 GLY A N 1
ATOM 1214 C CA . GLY A 1 149 ? 21.347 -10.971 1.799 1.00 84.31 149 GLY A CA 1
ATOM 1215 C C . GLY A 1 149 ? 21.464 -11.610 0.418 1.00 84.31 149 GLY A C 1
ATOM 1216 O O . GLY A 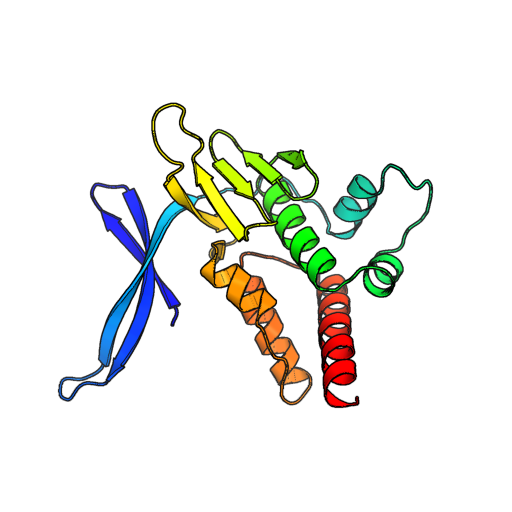1 149 ? 21.749 -10.935 -0.573 1.00 84.31 149 GLY A O 1
ATOM 1217 N N . ASP A 1 150 ? 21.268 -12.927 0.363 1.00 87.81 150 ASP A N 1
ATOM 1218 C CA . ASP A 1 150 ? 21.164 -13.650 -0.904 1.00 87.81 150 ASP A CA 1
ATOM 1219 C C . ASP A 1 150 ? 19.833 -13.365 -1.621 1.00 87.81 150 ASP A C 1
ATOM 1221 O O . ASP A 1 150 ? 18.863 -12.884 -1.024 1.00 87.81 150 ASP A O 1
ATOM 1225 N N . ASP A 1 151 ? 19.793 -13.669 -2.918 1.00 86.50 151 ASP A N 1
ATOM 1226 C CA . ASP A 1 151 ? 18.656 -13.366 -3.789 1.00 86.50 151 ASP A CA 1
ATOM 1227 C C . ASP A 1 151 ? 17.356 -14.033 -3.316 1.00 86.50 151 ASP A C 1
ATOM 1229 O O . ASP A 1 151 ? 16.284 -13.434 -3.414 1.00 86.50 151 ASP A O 1
ATOM 1233 N N . HIS A 1 152 ? 17.436 -15.247 -2.763 1.00 88.06 152 HIS A N 1
ATOM 1234 C CA . HIS A 1 152 ? 16.264 -15.974 -2.282 1.00 88.06 152 HIS A CA 1
ATOM 1235 C C . HIS A 1 152 ? 15.664 -15.282 -1.054 1.00 88.06 152 HIS A C 1
ATOM 1237 O O . HIS A 1 152 ? 14.457 -15.032 -1.002 1.00 88.06 152 HIS A O 1
ATOM 1243 N N . TYR A 1 153 ? 16.501 -14.925 -0.079 1.00 89.69 153 TYR A N 1
ATOM 1244 C CA . TYR A 1 153 ? 16.073 -14.189 1.106 1.00 89.69 153 TYR A CA 1
ATOM 1245 C C . TYR A 1 153 ? 15.512 -12.805 0.751 1.00 89.69 153 TYR A C 1
ATOM 1247 O O . TYR A 1 153 ? 14.435 -12.432 1.224 1.00 89.69 153 TYR A O 1
ATOM 1255 N N . CYS A 1 154 ? 16.187 -12.065 -0.131 1.00 89.88 154 CYS A N 1
ATOM 1256 C CA . CYS A 1 154 ? 15.717 -10.758 -0.595 1.00 89.88 154 CYS A CA 1
ATOM 1257 C C . CYS A 1 154 ? 14.362 -10.867 -1.309 1.00 89.88 154 CYS A C 1
ATOM 1259 O O . CYS A 1 154 ? 13.451 -10.078 -1.041 1.00 89.88 154 CYS A O 1
ATOM 1261 N N . GLY A 1 155 ? 14.207 -11.864 -2.185 1.00 91.38 155 GLY A N 1
ATOM 1262 C CA . GLY A 1 155 ? 12.962 -12.129 -2.903 1.00 91.38 155 GLY A CA 1
ATOM 1263 C C . GLY A 1 155 ? 11.812 -12.459 -1.954 1.00 91.38 155 GLY A C 1
ATOM 1264 O O . GLY A 1 155 ? 10.723 -11.896 -2.084 1.00 91.38 155 GLY A O 1
ATOM 1265 N N . GLN A 1 156 ? 12.064 -13.293 -0.942 1.00 92.62 156 GLN A N 1
ATOM 1266 C CA . GLN A 1 156 ? 11.079 -13.602 0.095 1.00 92.62 156 GLN A CA 1
ATOM 1267 C C . GLN A 1 156 ? 10.649 -12.342 0.860 1.00 92.62 156 GLN A C 1
ATOM 1269 O O . GLN A 1 156 ? 9.451 -12.099 1.020 1.00 92.62 156 GLN A O 1
ATOM 1274 N N . GLN A 1 157 ? 11.598 -11.507 1.289 1.00 92.44 157 GLN A N 1
ATOM 1275 C CA . GLN A 1 157 ? 11.293 -10.286 2.041 1.00 92.44 157 GLN A CA 1
ATOM 1276 C C . GLN A 1 157 ? 10.478 -9.276 1.228 1.00 92.44 157 GLN A C 1
ATOM 1278 O O . GLN A 1 157 ? 9.559 -8.635 1.758 1.00 92.44 157 GLN A O 1
ATOM 1283 N N . LEU A 1 158 ? 10.777 -9.152 -0.068 1.00 93.12 158 LEU A N 1
ATOM 1284 C CA . LEU A 1 158 ? 9.987 -8.332 -0.978 1.00 93.12 158 LEU A CA 1
ATOM 1285 C C . LEU A 1 158 ? 8.564 -8.874 -1.115 1.00 93.12 158 LEU A C 1
ATOM 1287 O O . LEU A 1 158 ? 7.609 -8.113 -0.946 1.00 93.12 158 LEU A O 1
ATOM 1291 N N . ALA A 1 159 ? 8.412 -10.175 -1.371 1.00 93.81 159 ALA A N 1
ATOM 1292 C CA . ALA A 1 159 ? 7.107 -10.814 -1.513 1.00 93.81 159 ALA A CA 1
ATOM 1293 C C . ALA A 1 159 ? 6.241 -10.617 -0.261 1.00 93.81 159 ALA A C 1
ATOM 1295 O O . ALA A 1 159 ? 5.105 -10.152 -0.361 1.00 93.81 159 ALA A O 1
ATOM 1296 N N . GLU A 1 160 ? 6.792 -10.877 0.927 1.00 93.56 160 GLU A N 1
ATOM 1297 C CA . GLU A 1 160 ? 6.093 -10.670 2.200 1.00 93.56 160 GLU A CA 1
ATOM 1298 C C . GLU A 1 160 ? 5.655 -9.214 2.388 1.00 93.56 160 GLU A C 1
ATOM 1300 O O . GLU A 1 160 ? 4.551 -8.941 2.865 1.00 93.56 160 GLU A O 1
ATOM 1305 N N . THR A 1 161 ? 6.505 -8.261 2.002 1.00 94.06 161 THR A N 1
ATOM 1306 C CA . THR A 1 161 ? 6.226 -6.834 2.187 1.00 94.06 161 THR A CA 1
ATOM 1307 C C . THR A 1 161 ? 5.186 -6.312 1.190 1.00 94.06 161 THR A C 1
ATOM 1309 O O . THR A 1 161 ? 4.303 -5.546 1.581 1.00 94.06 161 THR A O 1
ATOM 1312 N N . ILE A 1 162 ? 5.234 -6.758 -0.068 1.00 94.69 162 ILE A N 1
ATOM 1313 C CA . ILE A 1 162 ? 4.231 -6.455 -1.105 1.00 94.69 162 ILE A CA 1
ATOM 1314 C C . ILE A 1 162 ? 2.865 -7.016 -0.708 1.00 94.69 162 ILE A C 1
ATOM 1316 O O . ILE A 1 162 ? 1.870 -6.283 -0.724 1.00 94.69 162 ILE A O 1
ATOM 1320 N N . VAL A 1 163 ? 2.821 -8.285 -0.291 1.00 95.25 163 VAL A N 1
ATOM 1321 C CA . VAL A 1 163 ? 1.586 -8.936 0.162 1.00 95.25 163 VAL A CA 1
ATOM 1322 C C . VAL A 1 163 ? 1.027 -8.207 1.378 1.00 95.25 163 VAL A C 1
ATOM 1324 O O . VAL A 1 163 ? -0.143 -7.842 1.370 1.00 95.25 163 VAL A O 1
ATOM 1327 N N . ALA A 1 164 ? 1.854 -7.872 2.374 1.00 94.44 164 ALA A N 1
ATOM 1328 C CA . ALA A 1 164 ? 1.415 -7.116 3.552 1.00 94.44 164 ALA A CA 1
ATOM 1329 C C . ALA A 1 164 ? 0.879 -5.707 3.220 1.00 94.44 164 ALA A C 1
ATOM 1331 O O . ALA A 1 164 ? 0.063 -5.161 3.968 1.00 94.44 164 ALA A O 1
ATOM 1332 N N . ALA A 1 165 ? 1.316 -5.105 2.109 1.00 95.94 165 ALA A N 1
ATOM 1333 C CA . ALA A 1 165 ? 0.755 -3.863 1.572 1.00 95.94 165 ALA A CA 1
ATOM 1334 C C . ALA A 1 165 ? -0.559 -4.073 0.800 1.00 95.94 165 ALA A C 1
ATOM 1336 O O . ALA A 1 165 ? -1.170 -3.100 0.361 1.00 95.94 165 ALA A O 1
ATOM 1337 N N . GLY A 1 166 ? -1.025 -5.315 0.671 1.00 95.44 166 GLY A N 1
ATOM 1338 C CA . GLY A 1 166 ? -2.263 -5.677 -0.005 1.00 95.44 166 GLY A CA 1
ATOM 1339 C C . GLY A 1 166 ? -2.140 -5.842 -1.513 1.00 95.44 166 GLY A C 1
ATOM 1340 O O . GLY A 1 166 ? -3.166 -5.944 -2.183 1.00 95.44 166 GLY A O 1
ATOM 1341 N N . ILE A 1 167 ? -0.920 -5.843 -2.050 1.00 95.19 167 ILE A N 1
ATOM 1342 C CA . ILE A 1 167 ? -0.660 -5.896 -3.487 1.00 95.19 167 ILE A CA 1
ATOM 1343 C C . ILE A 1 167 ? -0.548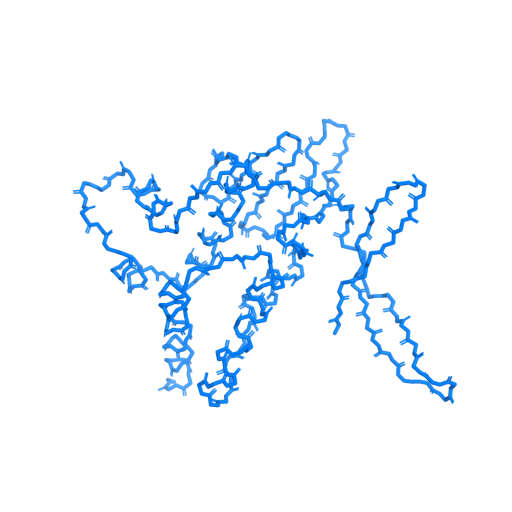 -7.356 -3.925 1.00 95.19 167 ILE A C 1
ATOM 1345 O O . ILE A 1 167 ? 0.148 -8.153 -3.297 1.00 95.19 167 ILE A O 1
ATOM 1349 N N . VAL A 1 168 ? -1.208 -7.694 -5.032 1.00 92.81 168 VAL A N 1
ATOM 1350 C CA . VAL A 1 168 ? -1.057 -8.990 -5.701 1.00 92.81 168 VAL A CA 1
ATOM 1351 C C . VAL A 1 168 ? -0.429 -8.750 -7.067 1.00 92.81 168 VAL A C 1
ATOM 1353 O O . VAL A 1 168 ? -0.943 -7.952 -7.856 1.00 92.81 168 VAL A O 1
ATOM 1356 N N . THR A 1 169 ? 0.677 -9.443 -7.330 1.00 91.25 169 THR A N 1
ATOM 1357 C CA . THR A 1 169 ? 1.477 -9.301 -8.552 1.00 91.25 169 THR A CA 1
ATOM 1358 C C . THR A 1 169 ? 1.493 -10.598 -9.349 1.00 91.25 169 THR A C 1
ATOM 1360 O O . THR A 1 169 ? 1.419 -11.692 -8.784 1.00 91.25 169 THR A O 1
ATOM 1363 N N . GLU A 1 170 ? 1.559 -10.475 -10.670 1.00 92.94 170 GLU A N 1
ATOM 1364 C CA . GLU A 1 170 ? 1.872 -11.579 -11.567 1.00 92.94 170 GLU A CA 1
ATOM 1365 C C . GLU A 1 170 ? 3.360 -11.968 -11.424 1.00 92.94 170 GLU A C 1
ATOM 1367 O O . GLU A 1 170 ? 4.186 -11.081 -11.188 1.00 92.94 170 GLU A O 1
ATOM 1372 N N . PRO A 1 171 ? 3.735 -13.257 -11.581 1.00 93.50 171 PRO A N 1
ATOM 1373 C CA . PRO A 1 171 ? 5.119 -13.707 -11.395 1.00 93.50 171 PRO A CA 1
ATOM 1374 C C . PRO A 1 171 ? 6.149 -12.914 -12.210 1.00 93.50 171 PRO A C 1
ATOM 1376 O O . PRO A 1 171 ? 7.154 -12.470 -11.660 1.00 93.50 171 PRO A O 1
ATOM 1379 N N . ASP A 1 172 ? 5.870 -12.660 -13.489 1.00 94.06 172 ASP A N 1
ATOM 1380 C CA . ASP A 1 172 ? 6.797 -11.946 -14.374 1.00 94.06 172 ASP A CA 1
ATOM 1381 C C . ASP A 1 172 ? 6.970 -10.483 -13.945 1.00 94.06 172 ASP A C 1
ATOM 1383 O O . ASP A 1 172 ? 8.080 -9.956 -13.881 1.00 94.06 172 ASP A O 1
ATOM 1387 N N . THR A 1 173 ? 5.876 -9.826 -13.553 1.00 94.25 173 THR A N 1
ATOM 1388 C CA . THR A 1 173 ? 5.919 -8.440 -13.072 1.00 94.25 173 THR A CA 1
ATOM 1389 C C . THR A 1 173 ? 6.606 -8.334 -11.706 1.00 94.25 173 THR A C 1
ATOM 1391 O O . THR A 1 173 ? 7.285 -7.344 -11.429 1.00 94.25 173 THR A O 1
ATOM 1394 N N . PHE A 1 174 ? 6.477 -9.359 -10.858 1.00 94.88 174 PHE A N 1
ATOM 1395 C CA . PHE A 1 174 ? 7.219 -9.450 -9.603 1.00 94.88 174 PHE A CA 1
ATOM 1396 C C . PHE A 1 174 ? 8.729 -9.536 -9.845 1.00 94.88 174 PHE A C 1
ATOM 1398 O O . PHE A 1 174 ? 9.482 -8.818 -9.187 1.00 94.88 174 PHE A O 1
ATOM 1405 N N . ILE A 1 175 ? 9.171 -10.358 -10.803 1.00 94.38 175 ILE A N 1
ATOM 1406 C CA . ILE A 1 175 ? 10.594 -10.485 -11.158 1.00 94.38 175 ILE A CA 1
ATOM 1407 C C . ILE A 1 175 ? 11.153 -9.129 -11.605 1.00 94.38 175 ILE A C 1
ATOM 1409 O O . ILE A 1 175 ? 12.189 -8.702 -11.099 1.00 94.38 175 ILE A O 1
ATOM 1413 N N . LEU A 1 176 ? 10.435 -8.400 -12.466 1.00 95.12 176 LEU A N 1
ATOM 1414 C CA . LEU A 1 176 ? 10.852 -7.063 -12.912 1.00 95.12 176 LEU A CA 1
ATOM 1415 C C . LEU A 1 176 ? 10.967 -6.061 -11.754 1.00 95.12 176 LEU A C 1
ATOM 1417 O O . LEU A 1 176 ? 11.914 -5.272 -11.701 1.00 95.12 176 LEU A O 1
ATOM 1421 N N . LEU A 1 177 ? 10.030 -6.099 -10.804 1.00 93.38 177 LEU A N 1
ATOM 1422 C CA . LEU A 1 177 ? 10.081 -5.258 -9.608 1.00 93.38 177 LEU A CA 1
ATOM 1423 C C . LEU A 1 177 ? 11.258 -5.617 -8.703 1.00 93.38 177 LEU A C 1
ATOM 1425 O O . LEU A 1 177 ? 11.950 -4.718 -8.223 1.00 93.38 177 LEU A O 1
ATOM 1429 N N . PHE A 1 178 ? 11.499 -6.910 -8.495 1.00 92.25 178 PHE A N 1
ATOM 1430 C CA . PHE A 1 178 ? 12.626 -7.398 -7.712 1.00 92.25 178 PHE A CA 1
ATOM 1431 C C . PHE A 1 178 ? 13.957 -6.961 -8.323 1.00 92.25 178 PHE A C 1
ATOM 1433 O O . PHE A 1 178 ? 14.773 -6.346 -7.638 1.00 92.25 178 PHE A O 1
ATOM 1440 N N . GLU A 1 179 ? 14.149 -7.188 -9.625 1.00 91.56 179 GLU A N 1
ATOM 1441 C CA . GLU A 1 179 ? 15.354 -6.759 -10.334 1.00 91.56 179 GLU A CA 1
ATOM 1442 C C . GLU A 1 179 ? 15.591 -5.256 -10.219 1.00 91.56 179 GLU A C 1
ATOM 1444 O O . GLU A 1 179 ? 16.732 -4.818 -10.072 1.00 91.56 179 GLU A O 1
ATOM 1449 N N . LYS A 1 180 ? 14.522 -4.460 -10.305 1.00 90.69 180 LYS A N 1
ATOM 1450 C CA . LYS A 1 180 ? 14.615 -3.008 -10.215 1.00 90.69 180 LYS A CA 1
ATOM 1451 C C . LYS A 1 180 ? 15.074 -2.552 -8.832 1.00 90.69 180 LYS A C 1
ATOM 1453 O O . LYS A 1 180 ? 16.027 -1.783 -8.736 1.00 90.69 180 LYS A O 1
ATOM 1458 N N . LEU A 1 181 ? 14.433 -3.057 -7.780 1.00 86.50 181 LEU A N 1
ATOM 1459 C CA . LEU A 1 181 ? 14.791 -2.741 -6.394 1.00 86.50 181 LEU A CA 1
ATOM 1460 C C . LEU A 1 181 ? 16.233 -3.144 -6.081 1.00 86.50 181 LEU A C 1
ATOM 1462 O O . LEU A 1 181 ? 16.984 -2.382 -5.480 1.00 86.50 181 LEU A O 1
ATOM 1466 N N . TYR A 1 182 ? 16.632 -4.321 -6.552 1.00 82.75 182 TYR A N 1
ATOM 1467 C CA . TYR A 1 182 ? 17.959 -4.861 -6.300 1.00 82.75 182 TYR A CA 1
ATOM 1468 C C . TYR A 1 182 ? 19.067 -4.113 -7.067 1.00 82.75 182 TYR A C 1
ATOM 1470 O O . TYR A 1 182 ? 20.157 -3.895 -6.532 1.00 82.75 182 TYR A O 1
ATOM 1478 N N . LYS A 1 183 ? 18.802 -3.675 -8.310 1.00 78.69 183 LYS A N 1
ATOM 1479 C CA . LYS A 1 183 ? 19.730 -2.837 -9.096 1.00 78.69 183 LYS A CA 1
ATOM 1480 C C . LYS A 1 183 ? 19.918 -1.458 -8.459 1.00 78.69 183 LYS A C 1
ATOM 1482 O O . LYS A 1 183 ? 21.058 -1.009 -8.343 1.00 78.69 183 LYS A O 1
ATOM 1487 N N . ASP A 1 184 ? 18.835 -0.822 -8.016 1.00 71.75 184 ASP A N 1
ATOM 1488 C CA . ASP A 1 184 ? 18.893 0.510 -7.405 1.00 71.75 184 ASP A CA 1
ATOM 1489 C C . ASP A 1 184 ? 19.684 0.506 -6.083 1.00 71.75 184 ASP A C 1
ATOM 1491 O O . ASP A 1 184 ? 20.470 1.420 -5.847 1.00 71.75 184 ASP A O 1
ATOM 1495 N N . GLU A 1 185 ? 19.567 -0.533 -5.246 1.00 63.91 185 GLU A N 1
ATOM 1496 C CA . GLU A 1 185 ? 20.334 -0.608 -3.990 1.00 63.91 185 GLU A CA 1
ATOM 1497 C C . GLU A 1 185 ? 21.833 -0.861 -4.199 1.00 63.91 185 GLU A C 1
ATOM 1499 O O . GLU A 1 185 ? 22.659 -0.233 -3.531 1.00 63.91 185 GLU A O 1
ATOM 1504 N N . LYS A 1 186 ? 22.231 -1.706 -5.161 1.00 54.81 186 LYS A N 1
ATOM 1505 C CA . LYS A 1 186 ? 23.663 -1.914 -5.458 1.00 54.81 186 LYS A CA 1
ATOM 1506 C C . LYS A 1 186 ? 24.344 -0.655 -5.991 1.00 54.81 186 LYS A C 1
ATOM 1508 O O . LYS A 1 186 ? 25.528 -0.453 -5.717 1.00 54.81 186 LYS A O 1
ATOM 1513 N N . LEU A 1 187 ? 23.618 0.211 -6.696 1.00 43.66 187 LEU A N 1
ATOM 1514 C CA . LEU A 1 187 ? 24.144 1.503 -7.147 1.00 43.66 187 LEU A CA 1
ATOM 1515 C C . LEU A 1 187 ? 24.427 2.465 -5.980 1.00 43.66 187 LEU A C 1
ATOM 1517 O O . LEU A 1 187 ? 25.325 3.292 -6.098 1.00 43.66 187 LEU A O 1
ATOM 1521 N N . VAL A 1 188 ? 23.727 2.331 -4.847 1.00 44.22 188 VAL A N 1
ATOM 1522 C CA . VAL A 1 188 ? 23.929 3.169 -3.648 1.00 44.22 188 VAL A CA 1
ATOM 1523 C C . VAL A 1 188 ? 25.094 2.680 -2.777 1.00 44.22 188 VAL A C 1
ATOM 1525 O O . VAL A 1 188 ? 25.721 3.485 -2.099 1.00 44.22 188 VAL A O 1
ATOM 1528 N N . VAL A 1 189 ? 25.417 1.383 -2.793 1.00 40.28 189 VAL A N 1
ATOM 1529 C CA . VAL A 1 189 ? 26.526 0.807 -1.996 1.00 40.28 189 VAL A CA 1
ATOM 1530 C C . VAL A 1 189 ? 27.880 0.885 -2.726 1.00 40.28 189 VAL A C 1
ATOM 1532 O O . VAL A 1 189 ? 28.928 0.702 -2.111 1.00 40.28 189 VAL A O 1
ATOM 1535 N N . SER A 1 190 ? 27.874 1.178 -4.030 1.00 36.59 190 SER A N 1
ATOM 1536 C CA . SER A 1 190 ? 29.071 1.175 -4.890 1.00 36.59 190 SER A CA 1
ATOM 1537 C C . SER A 1 190 ? 29.608 2.572 -5.250 1.00 36.59 190 SER A C 1
ATOM 1539 O O . SER A 1 190 ? 30.499 2.663 -6.096 1.00 36.59 190 SER A O 1
ATOM 1541 N N . GLY A 1 191 ? 29.064 3.644 -4.664 1.00 34.97 191 GLY A N 1
ATOM 1542 C CA . GLY A 1 191 ? 29.478 5.039 -4.885 1.00 34.97 191 GLY A CA 1
ATOM 1543 C C . GLY A 1 191 ? 29.873 5.726 -3.588 1.00 34.97 191 GLY A C 1
ATOM 1544 O O . GLY A 1 191 ? 30.740 6.622 -3.662 1.00 34.97 191 GLY A O 1
#

pLDDT: mean 89.7, std 12.8, range [34.97, 98.12]